Protein AF-0000000083546364 (afdb_homodimer)

pLDDT: mean 81.33, std 14.48, range [46.25, 96.62]

Structure (mmCIF, N/CA/C/O backbone):
data_AF-0000000083546364-model_v1
#
loop_
_entity.id
_entity.type
_entity.pdbx_description
1 polymer 'Uncharacterized protein'
#
loop_
_atom_site.group_PDB
_atom_site.id
_atom_site.type_symbol
_atom_site.label_atom_id
_atom_site.label_alt_id
_atom_site.label_comp_id
_atom_site.label_asym_id
_atom_site.label_entity_id
_atom_site.label_seq_id
_atom_site.pdbx_PDB_ins_code
_atom_site.Cartn_x
_atom_site.Cartn_y
_atom_site.Cartn_z
_atom_site.occupancy
_atom_site.B_iso_or_equiv
_atom_site.auth_seq_id
_atom_site.auth_comp_id
_atom_site.auth_asym_id
_atom_site.auth_atom_id
_atom_site.pdbx_PDB_model_num
ATOM 1 N N . MET A 1 1 ? 8.945 10.977 -3.553 1 88.75 1 MET A N 1
ATOM 2 C CA . MET A 1 1 ? 8.367 11.055 -2.215 1 88.75 1 MET A CA 1
ATOM 3 C C . MET A 1 1 ? 9.234 11.898 -1.29 1 88.75 1 MET A C 1
ATOM 5 O O . MET A 1 1 ? 10.438 12.039 -1.513 1 88.75 1 MET A O 1
ATOM 9 N N . LYS A 1 2 ? 8.57 12.453 -0.281 1 90.31 2 LYS A N 1
ATOM 10 C CA . LYS A 1 2 ? 9.297 13.227 0.723 1 90.31 2 LYS A CA 1
ATOM 11 C C . LYS A 1 2 ? 9.133 12.609 2.111 1 90.31 2 LYS A C 1
ATOM 13 O O . LYS A 1 2 ? 8.039 12.203 2.49 1 90.31 2 LYS A O 1
ATOM 18 N N . ILE A 1 3 ? 10.305 12.508 2.773 1 91.69 3 ILE A N 1
ATOM 19 C CA . ILE A 1 3 ? 10.258 12 4.141 1 91.69 3 ILE A CA 1
ATOM 20 C C . ILE A 1 3 ? 9.992 13.148 5.109 1 91.69 3 ILE A C 1
ATOM 22 O O . ILE A 1 3 ? 10.805 14.07 5.223 1 91.69 3 ILE A O 1
ATOM 26 N N . LEU A 1 4 ? 8.883 13.141 5.82 1 92.88 4 LEU A N 1
ATOM 27 C CA . LEU A 1 4 ? 8.469 14.195 6.742 1 92.88 4 LEU A CA 1
ATOM 28 C C . LEU A 1 4 ? 8.305 13.641 8.156 1 92.88 4 LEU A C 1
ATOM 30 O O . LEU A 1 4 ? 8.023 12.461 8.336 1 92.88 4 LEU A O 1
ATOM 34 N N . ASN A 1 5 ? 8.586 14.508 9.086 1 92.06 5 ASN A N 1
ATOM 35 C CA . ASN A 1 5 ? 8.203 14.141 10.445 1 92.06 5 ASN A CA 1
ATOM 36 C C . ASN A 1 5 ? 6.727 14.438 10.703 1 92.06 5 ASN A C 1
ATOM 38 O O . ASN A 1 5 ? 6.027 14.945 9.828 1 92.06 5 ASN A O 1
ATOM 42 N N . ARG A 1 6 ? 6.277 14.07 11.852 1 91.06 6 ARG A N 1
ATOM 43 C CA . ARG A 1 6 ? 4.863 14.172 12.195 1 91.06 6 ARG A CA 1
ATOM 44 C C . ARG A 1 6 ? 4.383 15.617 12.125 1 91.06 6 ARG A C 1
ATOM 46 O O . ARG A 1 6 ? 3.301 15.891 11.602 1 91.06 6 ARG A O 1
ATOM 53 N N . LYS A 1 7 ? 5.121 16.547 12.648 1 89.44 7 LYS A N 1
ATOM 54 C CA . LYS A 1 7 ? 4.762 17.969 12.641 1 89.44 7 LYS A CA 1
ATOM 55 C C . LYS A 1 7 ? 4.578 18.469 11.211 1 89.44 7 LYS A C 1
ATOM 57 O O . LYS A 1 7 ? 3.611 19.188 10.922 1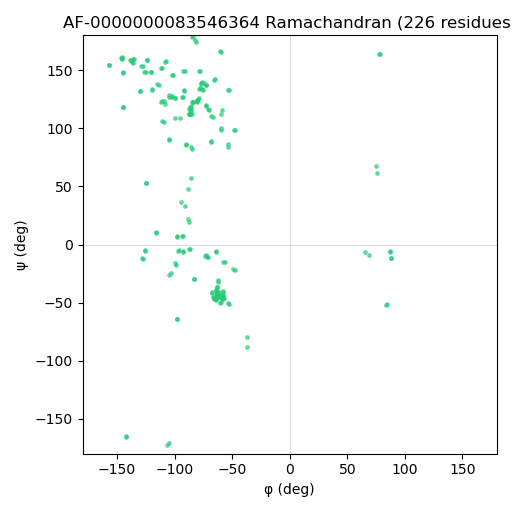 89.44 7 LYS A O 1
ATOM 62 N N . GLU A 1 8 ? 5.473 18.141 10.359 1 91.88 8 GLU A N 1
ATOM 63 C CA . GLU A 1 8 ? 5.422 18.578 8.969 1 91.88 8 GLU A CA 1
ATOM 64 C C . GLU A 1 8 ? 4.246 17.938 8.234 1 91.88 8 GLU A C 1
ATOM 66 O O . GLU A 1 8 ? 3.6 18.594 7.406 1 91.88 8 GLU A O 1
ATOM 71 N N . LEU A 1 9 ? 4.02 16.672 8.492 1 92.31 9 LEU A N 1
ATOM 72 C CA . LEU A 1 9 ? 2.887 15.984 7.871 1 92.31 9 LEU A CA 1
ATOM 73 C C . LEU A 1 9 ? 1.575 16.672 8.219 1 92.31 9 LEU A C 1
ATOM 75 O O . LEU A 1 9 ? 0.718 16.875 7.355 1 92.31 9 LEU A O 1
ATOM 79 N N . ARG A 1 10 ? 1.46 17.094 9.438 1 90.88 10 ARG A N 1
ATOM 80 C CA . ARG A 1 10 ? 0.222 17.703 9.922 1 90.88 10 ARG A CA 1
ATOM 81 C C . ARG A 1 10 ? 0.044 19.109 9.352 1 90.88 10 ARG A C 1
ATOM 83 O O . ARG A 1 10 ? -1.034 19.688 9.461 1 90.88 10 ARG A O 1
ATOM 90 N N . GLN A 1 11 ? 1.066 19.625 8.711 1 90.62 11 GLN A N 1
ATOM 91 C CA . GLN A 1 11 ? 0.995 20.969 8.133 1 90.62 11 GLN A CA 1
ATOM 92 C C . GLN A 1 11 ? 0.631 20.906 6.652 1 90.62 11 GLN A C 1
ATOM 94 O O . GLN A 1 11 ? 0.44 21.953 6.012 1 90.62 11 GLN A O 1
ATOM 99 N N . LEU A 1 12 ? 0.571 19.734 6.234 1 87.38 12 LEU A N 1
ATOM 100 C CA . LEU A 1 12 ? 0.215 19.609 4.824 1 87.38 12 LEU A CA 1
ATOM 101 C C . LEU A 1 12 ? -1.213 20.094 4.582 1 87.38 12 LEU A C 1
ATOM 103 O O . LEU A 1 12 ? -2.094 19.875 5.418 1 87.38 12 LEU A O 1
ATOM 107 N N . GLU A 1 13 ? -1.457 20.75 3.52 1 77.31 13 GLU A N 1
ATOM 108 C CA . GLU A 1 13 ? -2.738 21.375 3.205 1 77.31 13 GLU A CA 1
ATOM 109 C C . GLU A 1 13 ? -3.709 20.375 2.596 1 77.31 13 GLU A C 1
ATOM 111 O O . GLU A 1 13 ? -4.926 20.531 2.695 1 77.31 13 GLU A O 1
ATOM 116 N N . HIS A 1 14 ? -3.113 19.391 1.896 1 74.25 14 HIS A N 1
ATOM 117 C CA . HIS A 1 14 ? -3.951 18.453 1.146 1 74.25 14 HIS A CA 1
ATOM 118 C C . HIS A 1 14 ? -3.982 17.094 1.809 1 74.25 14 HIS A C 1
ATOM 120 O O . HIS A 1 14 ? -3.16 16.797 2.68 1 74.25 14 HIS A O 1
ATOM 126 N N . ARG A 1 15 ? -5.102 16.344 1.45 1 82.88 15 ARG A N 1
ATOM 127 C CA . ARG A 1 15 ? -5.191 14.938 1.788 1 82.88 15 ARG A CA 1
ATOM 128 C C . ARG A 1 15 ? -4.18 14.117 0.99 1 82.88 15 ARG A C 1
ATOM 130 O O . ARG A 1 15 ? -4.469 13.688 -0.13 1 82.88 15 ARG A O 1
ATOM 137 N N . ASN A 1 16 ? -2.988 13.977 1.546 1 86.81 16 ASN A N 1
ATOM 138 C CA . ASN A 1 16 ? -1.908 13.312 0.825 1 86.81 16 ASN A CA 1
ATOM 139 C C . ASN A 1 16 ? -1.857 11.82 1.142 1 86.81 16 ASN A C 1
ATOM 141 O O . ASN A 1 16 ? -2.281 11.391 2.217 1 86.81 16 ASN A O 1
ATOM 145 N N . LEU A 1 17 ? -1.422 11.188 0.17 1 94.31 17 LEU A N 1
ATOM 146 C CA . LEU A 1 17 ? -1.064 9.789 0.374 1 94.31 17 LEU A CA 1
ATOM 147 C C . LEU A 1 17 ? 0.266 9.672 1.11 1 94.31 17 LEU A C 1
ATOM 149 O O . LEU A 1 17 ? 1.214 10.398 0.81 1 94.31 17 LEU A O 1
ATOM 153 N N . PHE A 1 18 ? 0.266 8.812 2.107 1 93.69 18 PHE A N 1
ATOM 154 C CA . PHE A 1 18 ? 1.535 8.633 2.801 1 93.69 18 PHE A CA 1
ATOM 155 C C . PHE A 1 18 ? 1.687 7.191 3.281 1 93.69 18 PHE A C 1
ATOM 157 O O . PHE A 1 18 ? 0.717 6.43 3.295 1 93.69 18 PHE A O 1
ATOM 164 N N . SER A 1 19 ? 2.904 6.758 3.574 1 91.38 19 SER A N 1
ATOM 165 C CA . SER A 1 19 ? 3.291 5.516 4.238 1 91.38 19 SER A CA 1
ATOM 166 C C . SER A 1 19 ? 4.141 5.793 5.473 1 91.38 19 SER A C 1
ATOM 168 O O . SER A 1 19 ? 4.715 6.875 5.613 1 91.38 19 SER A O 1
ATOM 170 N N . ASN A 1 20 ? 4.125 4.789 6.316 1 88.88 20 ASN A N 1
ATOM 171 C CA . ASN A 1 20 ? 5.07 4.875 7.426 1 88.88 20 ASN A CA 1
ATOM 172 C C . ASN A 1 20 ? 6.504 4.648 6.961 1 88.88 20 ASN A C 1
ATOM 174 O O . ASN A 1 20 ? 6.762 3.783 6.121 1 88.88 20 ASN A O 1
ATOM 178 N N . ALA A 1 21 ? 7.391 5.508 7.516 1 87.69 21 ALA A N 1
ATOM 179 C CA . ALA A 1 21 ? 8.789 5.414 7.105 1 87.69 21 ALA A CA 1
ATOM 180 C C . ALA A 1 21 ? 9.703 5.219 8.312 1 87.69 21 ALA A C 1
ATOM 182 O O . ALA A 1 21 ? 10.625 6.008 8.539 1 87.69 21 ALA A O 1
ATOM 183 N N . ASN A 1 22 ? 9.461 4.312 9.078 1 80.5 22 ASN A N 1
ATOM 184 C CA . ASN A 1 22 ? 10.289 3.982 10.227 1 80.5 22 ASN A CA 1
ATOM 185 C C . ASN A 1 22 ? 11.117 2.723 9.984 1 80.5 22 ASN A C 1
ATOM 187 O O . ASN A 1 22 ? 10.695 1.619 10.328 1 80.5 22 ASN A O 1
ATOM 191 N N . GLY A 1 23 ? 12.359 2.857 9.453 1 71.88 23 GLY A N 1
ATOM 192 C CA . GLY A 1 23 ? 13.18 1.724 9.055 1 71.88 23 GLY A CA 1
ATOM 193 C C . GLY A 1 23 ? 12.859 1.211 7.664 1 71.88 23 GLY A C 1
ATOM 194 O O . GLY A 1 23 ? 13.758 1.028 6.84 1 71.88 23 GLY A O 1
ATOM 195 N N . ASP A 1 24 ? 11.57 0.954 7.461 1 75.19 24 ASP A N 1
ATOM 196 C CA . ASP A 1 24 ? 11.078 0.572 6.141 1 75.19 24 ASP A CA 1
ATOM 197 C C . ASP A 1 24 ? 9.789 1.319 5.797 1 75.19 24 ASP A C 1
ATOM 199 O O . ASP A 1 24 ? 9.227 2.012 6.645 1 75.19 24 ASP A O 1
ATOM 203 N N . ILE A 1 25 ? 9.523 1.35 4.516 1 83.12 25 ILE A N 1
ATOM 204 C CA . ILE A 1 25 ? 8.273 1.968 4.094 1 83.12 25 ILE A CA 1
ATOM 205 C C . ILE A 1 25 ? 7.141 0.943 4.164 1 83.12 25 ILE A C 1
ATOM 207 O O . ILE A 1 25 ? 7.223 -0.125 3.555 1 83.12 25 ILE A O 1
ATOM 211 N N . ASN A 1 26 ? 6.152 1.307 4.918 1 83.81 26 ASN A N 1
ATOM 212 C CA . ASN A 1 26 ? 5.07 0.35 5.125 1 83.81 26 ASN A CA 1
ATOM 213 C C . ASN A 1 26 ? 3.715 1.048 5.223 1 83.81 26 ASN A C 1
ATOM 215 O O . ASN A 1 26 ? 3.627 2.176 5.711 1 83.81 26 ASN A O 1
ATOM 219 N N . GLY A 1 27 ? 2.742 0.25 4.734 1 85.88 27 GLY A N 1
ATOM 220 C CA . GLY A 1 27 ? 1.395 0.793 4.797 1 85.88 27 GLY A CA 1
ATOM 221 C C . GLY A 1 27 ? 1.111 1.818 3.715 1 85.88 27 GLY A C 1
ATOM 222 O O . GLY A 1 27 ? 2.033 2.307 3.059 1 85.88 27 GLY A O 1
ATOM 223 N N . LEU A 1 28 ? -0.101 2.076 3.521 1 91.56 28 LEU A N 1
ATOM 224 C CA . LEU A 1 28 ? -0.598 3.08 2.586 1 91.56 28 LEU A CA 1
ATOM 225 C C . LEU A 1 28 ? -1.851 3.758 3.131 1 91.56 28 LEU A C 1
ATOM 227 O O . LEU A 1 28 ? -2.869 3.102 3.357 1 91.56 28 LEU A O 1
ATOM 231 N N . TYR A 1 29 ? -1.674 5.047 3.301 1 92 29 TYR A N 1
ATOM 232 C CA . TYR A 1 29 ? -2.729 5.766 4.008 1 92 29 TYR A CA 1
ATOM 233 C C . TYR A 1 29 ? -3.045 7.086 3.318 1 92 29 TYR A C 1
ATOM 235 O O . TYR A 1 29 ? -2.203 7.637 2.604 1 92 29 TYR A O 1
ATOM 243 N N . ILE A 1 30 ? -4.246 7.516 3.584 1 93.5 30 ILE A N 1
ATOM 244 C CA . ILE A 1 30 ? -4.617 8.891 3.281 1 93.5 30 ILE A CA 1
ATOM 245 C C . ILE A 1 30 ? -4.609 9.727 4.562 1 93.5 30 ILE A C 1
ATOM 247 O O . ILE A 1 30 ? -5.184 9.312 5.578 1 93.5 30 ILE A O 1
ATOM 251 N N . TYR A 1 31 ? -3.891 10.812 4.461 1 92.81 31 TYR A N 1
ATOM 252 C CA . TYR A 1 31 ? -4.035 11.805 5.523 1 92.81 31 TYR A CA 1
ATOM 253 C C . TYR A 1 31 ? -5.367 12.531 5.41 1 92.81 31 TYR A C 1
ATOM 255 O O . TYR A 1 31 ? -5.625 13.219 4.422 1 92.81 31 TYR A O 1
ATOM 263 N N . GLU A 1 32 ? -6.258 12.461 6.406 1 90.94 32 GLU A N 1
ATOM 264 C CA . GLU A 1 32 ? -7.613 12.992 6.289 1 90.94 32 GLU A CA 1
ATOM 265 C C . GLU A 1 32 ? -7.715 14.383 6.914 1 90.94 32 GLU A C 1
ATOM 267 O O . GL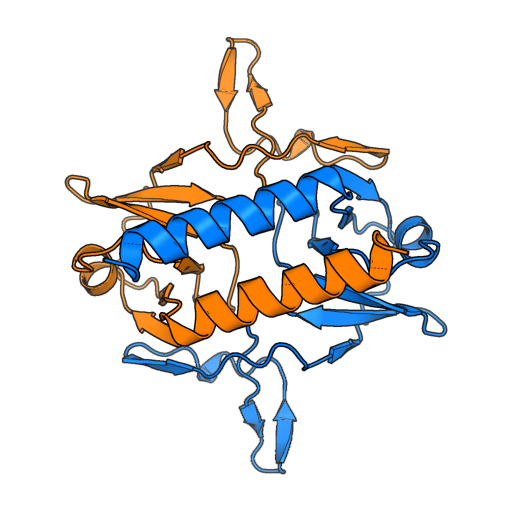U A 1 32 ? -8.062 15.352 6.234 1 90.94 32 GLU A O 1
ATOM 272 N N . GLU A 1 33 ? -7.512 14.461 8.203 1 89.81 33 GLU A N 1
ATOM 273 C CA . GLU A 1 33 ? -7.648 15.742 8.883 1 89.81 33 GLU A CA 1
ATOM 274 C C . GLU A 1 33 ? -6.855 15.758 10.188 1 89.81 33 GLU A C 1
ATOM 276 O O . GLU A 1 33 ? -6.59 14.711 10.773 1 89.81 33 GLU A O 1
ATOM 281 N N . ASN A 1 34 ? -6.5 16.969 10.562 1 89.81 34 ASN A N 1
ATOM 282 C CA . ASN A 1 34 ? -5.824 17.141 11.844 1 89.81 34 ASN A CA 1
ATOM 283 C C . ASN A 1 34 ? -6.801 17.062 13.016 1 89.81 34 ASN A C 1
ATOM 285 O O . ASN A 1 34 ? -7.934 17.547 12.914 1 89.81 34 ASN A O 1
ATOM 289 N N . MET A 1 35 ? -6.34 16.406 13.992 1 87.56 35 MET A N 1
ATOM 290 C CA . MET A 1 35 ? -6.98 16.516 15.305 1 87.56 35 MET A CA 1
ATOM 291 C C . MET A 1 35 ? -6.121 17.344 16.25 1 87.56 35 MET A C 1
ATOM 293 O O . MET A 1 35 ? -5.203 18.047 15.82 1 87.56 35 MET A O 1
ATOM 297 N N . SER A 1 36 ? -6.48 17.422 17.547 1 84.31 36 SER A N 1
ATOM 298 C CA . SER A 1 36 ? -5.754 18.266 18.484 1 84.31 36 SER A CA 1
ATOM 299 C C . SER A 1 36 ? -4.285 17.859 18.578 1 84.31 36 SER A C 1
ATOM 301 O O . SER A 1 36 ? -3.4 18.719 18.453 1 84.31 36 SER A O 1
ATOM 303 N N . VAL A 1 37 ? -3.938 16.609 18.766 1 81.5 37 VAL A N 1
ATOM 304 C CA . VAL A 1 37 ? -2.553 16.188 18.953 1 81.5 37 VAL A CA 1
ATOM 305 C C . VAL A 1 37 ? -2.199 15.102 17.953 1 81.5 37 VAL A C 1
ATOM 307 O O . VAL A 1 37 ? -1.047 14.672 17.875 1 81.5 37 VAL A O 1
ATOM 310 N N . ASP A 1 38 ? -3.141 14.625 17.156 1 87.19 38 ASP A N 1
ATOM 311 C CA . ASP A 1 38 ? -2.955 13.578 16.156 1 87.19 38 ASP A CA 1
ATOM 312 C C . ASP A 1 38 ? -3.768 13.867 14.906 1 87.19 38 ASP A C 1
ATOM 314 O O . ASP A 1 38 ? -4.012 15.031 14.57 1 87.19 38 ASP A O 1
ATOM 318 N N . PHE A 1 39 ? -3.908 12.891 14.102 1 89.88 39 PHE A N 1
ATOM 319 C CA . PHE A 1 39 ? -4.648 13.102 12.859 1 89.88 39 PHE A CA 1
ATOM 320 C C . PHE A 1 39 ? -5.422 11.844 12.477 1 89.88 39 PHE A C 1
ATOM 322 O O . PHE A 1 39 ? -5.203 10.773 13.047 1 89.88 39 PHE A O 1
ATOM 329 N N . VAL A 1 40 ? -6.395 12.062 11.648 1 90.44 40 VAL A N 1
ATOM 330 C CA . VAL A 1 40 ? -7.211 10.977 11.117 1 90.44 40 VAL A CA 1
ATOM 331 C C . VAL A 1 40 ? -6.621 10.477 9.797 1 90.44 40 VAL A C 1
ATOM 333 O O . VAL A 1 40 ? -6.207 11.281 8.953 1 90.44 40 VAL A O 1
ATOM 336 N N . GLN A 1 41 ? -6.543 9.172 9.758 1 90.69 41 GLN A N 1
ATOM 337 C CA . GLN A 1 41 ? -6.035 8.562 8.539 1 90.69 41 GLN A CA 1
ATOM 338 C C . GLN A 1 41 ? -6.98 7.473 8.039 1 90.69 41 GLN A C 1
ATOM 340 O O . GLN A 1 41 ? -7.762 6.914 8.812 1 90.69 41 GLN A O 1
ATOM 345 N N . THR A 1 42 ? -6.934 7.258 6.762 1 89.94 42 THR A N 1
ATOM 346 C CA . THR A 1 42 ? -7.629 6.141 6.137 1 89.94 42 THR A CA 1
ATOM 347 C C . THR A 1 42 ? -6.637 5.109 5.613 1 89.94 42 THR A C 1
ATOM 349 O O . THR A 1 42 ? -5.727 5.445 4.852 1 89.94 42 THR A O 1
ATOM 352 N N . ASP A 1 43 ? -6.773 3.855 6.074 1 88.62 43 ASP A N 1
ATOM 353 C CA . ASP A 1 43 ? -5.934 2.752 5.625 1 88.62 43 ASP A CA 1
ATOM 354 C C . ASP A 1 43 ? -6.402 2.219 4.273 1 88.62 43 ASP A C 1
ATOM 356 O O . ASP A 1 43 ? -7.57 1.853 4.117 1 88.62 43 ASP A O 1
ATOM 360 N N . LEU A 1 44 ? -5.484 2.172 3.303 1 90.75 44 LEU A N 1
ATOM 361 C CA . LEU A 1 44 ? -5.891 1.772 1.959 1 90.75 44 LEU A CA 1
ATOM 362 C C . LEU A 1 44 ? -5.57 0.302 1.709 1 90.75 44 LEU A C 1
ATOM 364 O O . LEU A 1 44 ? -5.965 -0.257 0.684 1 90.75 44 LEU A O 1
ATOM 368 N N . LEU A 1 45 ? -4.754 -0.303 2.449 1 82.62 45 LEU A N 1
ATOM 369 C CA . LEU A 1 45 ? -4.434 -1.714 2.264 1 82.62 45 LEU A CA 1
ATOM 370 C C . LEU A 1 45 ? -5.402 -2.6 3.037 1 82.62 45 LEU A C 1
ATOM 372 O O . LEU A 1 45 ? -5.383 -3.824 2.891 1 82.62 45 LEU A O 1
ATOM 376 N N . GLY A 1 46 ? -6.531 -2.254 3.406 1 62.28 46 GLY A N 1
ATOM 377 C CA . GLY A 1 46 ? -7.73 -2.963 3.832 1 62.28 46 GLY A CA 1
ATOM 378 C C . GLY A 1 46 ? -7.617 -3.535 5.23 1 62.28 46 GLY A C 1
ATOM 379 O O . GLY A 1 46 ? -6.988 -4.578 5.434 1 62.28 46 GLY A O 1
ATOM 380 N N . PHE A 1 47 ? -7.543 -2.766 6.285 1 57.06 47 PHE A N 1
ATOM 381 C CA . PHE A 1 47 ? -7.754 -3.463 7.547 1 57.06 47 PHE A CA 1
ATOM 382 C C . PHE A 1 47 ? -9.133 -4.109 7.582 1 57.06 47 PHE A C 1
ATOM 384 O O . PHE A 1 47 ? -10.125 -3.5 7.168 1 57.06 47 PHE A O 1
ATOM 391 N N . PRO A 1 48 ? -9.125 -5.496 7.566 1 51.38 48 PRO A N 1
ATOM 392 C CA . PRO A 1 48 ? -10.445 -6.094 7.766 1 51.38 48 PRO A CA 1
ATOM 393 C C . PRO A 1 48 ? -11.195 -5.488 8.945 1 51.38 48 PRO A C 1
ATOM 395 O O . PRO A 1 48 ? -10.617 -5.297 10.016 1 51.38 48 PRO A O 1
ATOM 398 N N . GLN A 1 49 ? -12.016 -4.637 8.672 1 51.97 49 GLN A N 1
ATOM 399 C CA . GLN A 1 49 ? -12.867 -4.211 9.773 1 51.97 49 GLN A CA 1
ATOM 400 C C . GLN A 1 49 ? -13.664 -5.387 10.336 1 51.97 49 GLN A C 1
ATOM 402 O O . GLN A 1 49 ? -14.164 -6.223 9.578 1 51.97 49 GLN A O 1
ATOM 407 N N . HIS A 1 50 ? -13.148 -5.922 11.422 1 49.34 50 HIS A N 1
ATOM 408 C CA . HIS A 1 50 ? -14.055 -6.852 12.086 1 49.34 50 HIS A CA 1
ATOM 409 C C . HIS A 1 50 ? -14.992 -6.125 13.039 1 49.34 50 HIS A C 1
ATOM 411 O O . HIS A 1 50 ? -14.586 -5.16 13.695 1 49.34 50 HIS A O 1
ATOM 417 N N . LYS A 1 51 ? -16.203 -6.262 12.656 1 48.59 51 LYS A N 1
ATOM 418 C CA . LYS A 1 51 ? -17.172 -5.832 13.664 1 48.59 51 LYS A CA 1
ATOM 419 C C . LYS A 1 51 ? -17.141 -6.746 14.883 1 48.59 51 LYS A C 1
ATOM 421 O O . LYS A 1 51 ? -17.141 -7.973 14.75 1 48.59 51 LYS A O 1
ATOM 426 N N . ASP A 1 52 ? -16.641 -6.129 15.891 1 48.47 52 ASP A N 1
ATOM 427 C CA . ASP A 1 52 ? -16.75 -6.961 17.078 1 48.47 52 ASP A CA 1
ATOM 428 C C . ASP A 1 52 ? -18.203 -7.289 17.391 1 48.47 52 ASP A C 1
ATOM 430 O O . ASP A 1 52 ? -19.109 -6.895 16.656 1 48.47 52 ASP A O 1
ATOM 434 N N . SER A 1 53 ? -18.25 -8.273 18.297 1 49.12 53 SER A N 1
ATOM 435 C CA . SER A 1 53 ? -19.547 -8.758 18.734 1 49.12 53 SER A CA 1
ATOM 436 C C . SER A 1 53 ? -20.469 -7.598 19.125 1 49.12 53 SER A C 1
ATOM 438 O O . SER A 1 53 ? -21.688 -7.742 19.109 1 49.12 53 SER A O 1
ATOM 440 N N . ARG A 1 54 ? -19.922 -6.551 19.406 1 46.38 54 ARG A N 1
ATOM 441 C CA . ARG A 1 54 ? -20.766 -5.441 19.828 1 46.38 54 ARG A CA 1
ATOM 442 C C . ARG A 1 54 ? -21.047 -4.48 18.672 1 46.38 54 ARG A C 1
ATOM 444 O O . ARG A 1 54 ? -21.625 -3.41 18.875 1 46.38 54 ARG A O 1
ATOM 451 N N . GLY A 1 55 ? -20.594 -4.977 17.656 1 48.31 55 GLY A N 1
ATOM 452 C CA . GLY A 1 55 ? -20.891 -4.176 16.469 1 48.31 55 GLY A CA 1
ATOM 453 C C . GLY A 1 55 ? -19.844 -3.107 16.203 1 48.31 55 GLY A C 1
ATOM 454 O O . GLY A 1 55 ? -20 -2.299 15.281 1 48.31 55 GLY A O 1
ATOM 455 N N . HIS A 1 56 ? -19.172 -3.082 17.188 1 48.34 56 HIS A N 1
ATOM 456 C CA . HIS A 1 56 ? -18.156 -2.051 17.031 1 48.34 56 HIS A CA 1
ATOM 457 C C . HIS A 1 56 ? -17.109 -2.463 15.992 1 48.34 56 HIS A C 1
ATOM 459 O O . HIS A 1 56 ? -16.703 -3.625 15.953 1 48.34 56 HIS A O 1
ATOM 465 N N . GLN A 1 57 ? -17.094 -1.723 14.984 1 48.72 57 GLN A N 1
ATOM 466 C CA . GLN A 1 57 ? -16.078 -1.875 13.953 1 48.72 57 GLN A CA 1
ATOM 467 C C . GLN A 1 57 ? -14.672 -1.822 14.555 1 48.72 57 GLN A C 1
ATOM 469 O O . GLN A 1 57 ? -14.289 -0.822 15.164 1 48.72 57 GLN A O 1
ATOM 474 N N . GLY A 1 58 ? -14.195 -2.988 15.008 1 48.94 58 GLY A N 1
ATOM 475 C CA . GLY A 1 58 ? -12.812 -2.969 15.461 1 48.94 58 GLY A CA 1
ATOM 476 C C . GLY A 1 58 ? -11.82 -3.178 14.328 1 48.94 58 GLY A C 1
ATOM 477 O O . GLY A 1 58 ? -12.141 -3.799 13.32 1 48.94 58 GLY A O 1
ATOM 478 N N . MET A 1 59 ? -10.992 -2.244 14.109 1 50.22 59 MET A N 1
ATOM 479 C CA . MET A 1 59 ? -9.992 -2.293 13.047 1 50.22 59 MET A CA 1
ATOM 480 C C . MET A 1 59 ? -9.438 -3.705 12.891 1 50.22 59 MET A C 1
ATOM 482 O O . MET A 1 59 ? -9.414 -4.242 11.781 1 50.22 59 MET A O 1
ATOM 486 N N . GLU A 1 60 ? -8.438 -4.078 13.859 1 51.09 60 GLU A N 1
ATOM 487 C CA . GLU A 1 60 ? -7.367 -5.059 13.727 1 51.09 60 GLU A CA 1
ATOM 488 C C . GLU A 1 60 ? -7.836 -6.449 14.141 1 51.09 60 GLU A C 1
ATOM 490 O O . GLU A 1 60 ? -7.887 -6.766 15.328 1 51.09 60 GLU A O 1
ATOM 495 N N . ASP A 1 61 ? -8.922 -6.859 13.68 1 54.44 61 ASP A N 1
ATOM 496 C CA . ASP A 1 61 ? -8.984 -8.242 14.133 1 54.44 61 ASP A CA 1
ATOM 497 C C . ASP A 1 61 ? -8.234 -9.172 13.18 1 54.44 61 ASP A C 1
ATOM 499 O O . ASP A 1 61 ? -8.805 -9.641 12.188 1 54.44 61 ASP A O 1
ATOM 503 N N . PHE A 1 62 ? -6.961 -9.219 13.367 1 56.97 62 PHE A N 1
ATOM 504 C CA . PHE A 1 62 ? -6.039 -10.062 12.617 1 56.97 62 PHE A CA 1
ATOM 505 C C . PHE A 1 62 ? -6.453 -11.531 12.703 1 56.97 62 PHE A C 1
ATOM 507 O O . PHE A 1 62 ? -5.934 -12.375 11.969 1 56.97 62 PHE A O 1
ATOM 514 N N . SER A 1 63 ? -7.355 -11.672 13.727 1 60.88 63 SER A N 1
ATOM 515 C CA . SER A 1 63 ? -7.832 -13.047 13.836 1 60.88 63 SER A CA 1
ATOM 516 C C . SER A 1 63 ? -8.602 -13.469 12.594 1 60.88 63 SER A C 1
ATOM 518 O O . SER A 1 63 ? -8.805 -14.656 12.352 1 60.88 63 SER A O 1
ATOM 520 N N . LEU A 1 64 ? -8.742 -12.414 11.789 1 64.88 64 LEU A N 1
ATOM 521 C CA . LEU A 1 64 ? -9.523 -12.719 10.586 1 64.88 64 LEU A CA 1
ATOM 522 C C . LEU A 1 64 ? -8.602 -13.125 9.438 1 64.88 64 LEU A C 1
ATOM 524 O O . LEU A 1 64 ? -9.07 -13.656 8.43 1 64.88 64 LEU A O 1
ATOM 528 N N . VAL A 1 65 ? -7.398 -12.984 9.758 1 75 65 VAL A N 1
ATOM 529 C CA . VAL A 1 65 ? -6.477 -13.352 8.688 1 75 65 VAL A CA 1
ATOM 530 C C . VAL A 1 65 ? -6.113 -14.828 8.805 1 75 65 VAL A C 1
ATOM 532 O O . VAL A 1 65 ? -5.195 -15.195 9.547 1 75 65 VAL A O 1
ATOM 535 N N . LYS A 1 66 ? -6.973 -15.555 8.227 1 82.12 66 LYS A N 1
ATOM 536 C CA . LYS A 1 66 ? -6.785 -17 8.172 1 82.12 66 LYS A CA 1
ATOM 537 C C . LYS A 1 66 ? -6.832 -17.516 6.73 1 82.12 66 LYS A C 1
ATOM 539 O O . LYS A 1 66 ? -7.547 -16.953 5.895 1 82.12 66 LYS A O 1
ATOM 544 N N . HIS A 1 67 ? -6.09 -18.516 6.613 1 86.75 67 HIS A N 1
ATOM 545 C CA . HIS A 1 67 ? -6.031 -19.109 5.285 1 86.75 67 HIS A CA 1
ATOM 546 C C . HIS A 1 67 ? -7.426 -19.438 4.758 1 86.75 67 HIS A C 1
ATOM 548 O O . HIS A 1 67 ? -8.25 -19.984 5.484 1 86.75 67 HIS A O 1
ATOM 554 N N . GLY A 1 68 ? -7.703 -19.062 3.525 1 86.94 68 GLY A N 1
ATOM 555 C CA . GLY A 1 68 ? -8.953 -19.375 2.857 1 86.94 68 GLY A CA 1
ATOM 556 C C . GLY A 1 68 ? -10.047 -18.359 3.121 1 86.94 68 GLY A C 1
ATOM 557 O O . GLY A 1 68 ? -11.102 -18.391 2.473 1 86.94 68 GLY A O 1
ATOM 558 N N . LYS A 1 69 ? -9.781 -17.453 3.965 1 83.69 69 LYS A N 1
ATOM 559 C CA . LYS A 1 69 ? -10.797 -16.438 4.285 1 83.69 69 LYS A CA 1
ATOM 560 C C . LYS A 1 69 ? -10.875 -15.383 3.197 1 83.69 69 LYS A C 1
ATOM 562 O O . LYS A 1 69 ? -9.891 -15.109 2.51 1 83.69 69 LYS A O 1
ATOM 567 N N . GLU A 1 70 ? -12.117 -14.883 3.1 1 84.56 70 GLU A N 1
ATOM 568 C CA . GLU A 1 70 ? -12.375 -13.727 2.244 1 84.56 70 GLU A CA 1
ATOM 569 C C . GLU A 1 70 ? -12.562 -12.461 3.072 1 84.56 70 GLU A C 1
ATOM 571 O O . GLU A 1 70 ? -13.281 -12.461 4.078 1 84.56 70 GLU A O 1
ATOM 576 N N . LEU A 1 71 ? -11.789 -11.492 2.639 1 81.06 71 LEU A N 1
ATOM 577 C CA . LEU A 1 71 ? -11.852 -10.219 3.35 1 81.06 71 LEU A CA 1
ATOM 578 C C . LEU A 1 71 ? -12.406 -9.117 2.451 1 81.06 71 LEU A C 1
ATOM 580 O O . LEU A 1 71 ? -12.078 -9.062 1.263 1 81.06 71 LEU A O 1
ATOM 584 N N . GLU A 1 72 ? -13.242 -8.359 3.1 1 77.88 72 GLU A N 1
ATOM 585 C CA . GLU A 1 72 ? -13.734 -7.188 2.383 1 77.88 72 GLU A CA 1
ATOM 586 C C . GLU A 1 72 ? -12.883 -5.961 2.68 1 77.88 72 GLU A C 1
ATOM 588 O O . GLU A 1 72 ? -12.602 -5.656 3.842 1 77.88 72 GLU A O 1
ATOM 593 N N . ILE A 1 73 ? -12.422 -5.332 1.592 1 77.12 73 ILE A N 1
ATOM 594 C CA . ILE A 1 73 ? -11.648 -4.102 1.752 1 77.12 73 ILE A CA 1
ATOM 595 C C . ILE A 1 73 ? -12.602 -2.926 1.966 1 77.12 73 ILE A C 1
ATOM 597 O O . ILE A 1 73 ? -13.594 -2.781 1.245 1 77.12 73 ILE A O 1
ATOM 601 N N . ASP A 1 74 ? -12.398 -2.254 3.062 1 79.12 74 ASP A N 1
ATOM 602 C CA . ASP A 1 74 ? -13.117 -1.014 3.322 1 79.12 74 ASP A CA 1
ATOM 603 C C . ASP A 1 74 ? -12.188 0.193 3.232 1 79.12 74 ASP A C 1
ATOM 605 O O . ASP A 1 74 ? -11.422 0.464 4.16 1 79.12 74 ASP A O 1
ATOM 609 N N . LEU A 1 75 ? -12.336 0.953 2.115 1 86.12 75 LEU A N 1
ATOM 610 C CA . LEU A 1 75 ? -11.398 2.043 1.84 1 86.12 75 LEU A CA 1
ATOM 611 C C . LEU A 1 75 ? -11.922 3.359 2.402 1 86.12 75 LEU A C 1
ATOM 613 O O . LEU A 1 75 ? -11.328 4.414 2.18 1 86.12 75 LEU A O 1
ATOM 617 N N . ASP A 1 76 ? -13.008 3.248 3.15 1 80.62 76 ASP A N 1
ATOM 618 C CA . ASP A 1 76 ? -13.57 4.461 3.738 1 80.62 76 ASP A CA 1
ATOM 619 C C . ASP A 1 76 ? -13.508 4.414 5.262 1 80.62 76 ASP A C 1
ATOM 621 O O . ASP A 1 76 ? -14.078 5.27 5.941 1 80.62 76 ASP A O 1
ATOM 625 N N . CYS A 1 77 ? -12.766 3.406 5.672 1 77 77 CYS A N 1
ATOM 626 C CA . CYS A 1 77 ? -12.609 3.291 7.117 1 77 77 CYS A CA 1
ATOM 627 C C . CYS A 1 77 ? -11.445 4.148 7.605 1 77 77 CYS A C 1
ATOM 629 O O . CYS A 1 77 ? -10.289 3.863 7.297 1 77 77 CYS A O 1
ATOM 631 N N . SER A 1 78 ? -11.82 5.129 8.328 1 82.62 78 SER A N 1
ATOM 632 C CA . SER A 1 78 ? -10.812 6.031 8.875 1 82.62 78 SER A CA 1
ATOM 633 C C . SER A 1 78 ? -10.547 5.734 10.344 1 82.62 78 SER A C 1
ATOM 635 O O . SER A 1 78 ? -11.406 5.184 11.039 1 82.62 78 SER A O 1
ATOM 637 N N . SER A 1 79 ? -9.367 5.91 10.727 1 82.44 79 SER A N 1
ATOM 638 C CA . SER A 1 79 ? -8.969 5.766 12.125 1 82.44 79 SER A CA 1
ATOM 639 C C . SER A 1 79 ? -8 6.867 12.539 1 82.44 79 SER A C 1
ATOM 641 O O . SER A 1 79 ? -7.371 7.5 11.695 1 82.44 79 SER A O 1
ATOM 643 N N . ARG A 1 80 ? -7.961 7.055 13.867 1 84.25 80 ARG A N 1
ATOM 644 C CA . ARG A 1 80 ? -6.973 7.988 14.398 1 84.25 80 ARG A CA 1
ATOM 645 C C . ARG A 1 80 ? -5.594 7.348 14.461 1 84.25 80 ARG A C 1
ATOM 647 O O . ARG A 1 80 ? -5.465 6.172 14.812 1 84.25 80 ARG A O 1
ATOM 654 N N . GLU A 1 81 ? -4.555 8.016 14.016 1 78.94 81 GLU A N 1
ATOM 655 C CA . GLU A 1 81 ? -3.191 7.496 14.07 1 78.94 81 GLU A CA 1
ATOM 656 C C . GLU A 1 81 ? -2.76 7.246 15.516 1 78.94 81 GLU A C 1
ATOM 658 O O . GLU A 1 81 ? -2.252 6.168 15.836 1 78.94 81 GLU A O 1
ATOM 663 N N . GLY A 1 82 ? -3.104 8.133 16.406 1 70.81 82 GLY A N 1
ATOM 664 C CA . GLY A 1 82 ? -2.98 7.973 17.859 1 70.81 82 GLY A CA 1
ATOM 665 C C . GLY A 1 82 ? -1.543 7.863 18.328 1 70.81 82 GLY A C 1
ATOM 666 O O . GLY A 1 82 ? -1.286 7.629 19.5 1 70.81 82 GLY A O 1
ATOM 667 N N . PHE A 1 83 ? -0.519 7.777 17.406 1 67.5 83 PHE A N 1
ATOM 668 C CA . PHE A 1 83 ? 0.862 7.672 17.859 1 67.5 83 PHE A CA 1
ATOM 669 C C . PHE A 1 83 ? 1.457 9.055 18.109 1 67.5 83 PHE A C 1
ATOM 671 O O . PHE A 1 83 ? 1.39 9.93 17.25 1 67.5 83 PHE A O 1
ATOM 678 N N . TYR A 1 84 ? 1.753 9.289 19.297 1 69.38 84 TYR A N 1
ATOM 679 C CA . TYR A 1 84 ? 2.314 10.562 19.719 1 69.38 84 TYR A CA 1
ATOM 680 C C . TYR A 1 84 ? 3.838 10.508 19.75 1 69.38 84 TYR A C 1
ATOM 682 O O . TYR A 1 84 ? 4.457 10.922 20.734 1 69.38 84 TYR A O 1
ATOM 690 N N . ASP A 1 85 ? 4.391 9.773 18.766 1 76.19 85 ASP A N 1
ATOM 691 C CA . ASP A 1 85 ? 5.848 9.68 18.688 1 76.19 85 ASP A CA 1
ATOM 692 C C . ASP A 1 85 ? 6.395 10.648 17.625 1 76.19 85 ASP A C 1
ATOM 694 O O . ASP A 1 85 ? 6.27 10.406 16.422 1 76.19 85 ASP A O 1
ATOM 698 N N . ASP A 1 86 ? 7.02 11.656 18.125 1 78.12 86 ASP A N 1
ATOM 699 C CA . ASP A 1 86 ? 7.52 12.719 17.266 1 78.12 86 ASP A CA 1
ATOM 700 C C . ASP A 1 86 ? 8.711 12.242 16.438 1 78.12 86 ASP A C 1
ATOM 702 O O . ASP A 1 86 ? 9.125 12.906 15.484 1 78.12 86 ASP A O 1
ATOM 706 N N . SER A 1 87 ? 9.219 11.109 16.766 1 83.44 87 SER A N 1
ATOM 707 C CA . SER A 1 87 ? 10.383 10.594 16.047 1 83.44 87 SER A CA 1
ATOM 708 C C . SER A 1 87 ? 9.969 9.82 14.797 1 83.44 87 SER A C 1
ATOM 710 O O . SER A 1 87 ? 10.812 9.445 13.984 1 83.44 87 SER A O 1
ATOM 712 N N . ARG A 1 88 ? 8.68 9.672 14.602 1 88 88 ARG A N 1
ATOM 713 C CA . ARG A 1 88 ? 8.195 8.898 13.469 1 88 88 ARG A CA 1
ATOM 714 C C . ARG A 1 88 ? 8.328 9.688 12.172 1 88 88 ARG A C 1
ATOM 716 O O . ARG A 1 88 ? 8.117 10.906 12.148 1 88 88 ARG A O 1
ATOM 723 N N . LEU A 1 89 ? 8.719 8.938 11.219 1 91.44 89 LEU A N 1
ATOM 724 C CA . LEU A 1 89 ? 8.828 9.523 9.883 1 91.44 89 LEU A CA 1
ATOM 725 C C . LEU A 1 89 ? 7.777 8.938 8.945 1 91.44 89 LEU A C 1
ATOM 727 O O . LEU A 1 89 ? 7.316 7.812 9.148 1 91.44 89 LEU A O 1
ATOM 731 N N . TYR A 1 90 ? 7.406 9.727 7.977 1 91.69 90 TYR A N 1
ATOM 732 C CA . TYR A 1 90 ? 6.398 9.375 6.984 1 91.69 90 TYR A CA 1
ATOM 733 C C . TYR A 1 90 ? 6.902 9.648 5.574 1 91.69 90 TYR A C 1
ATOM 735 O O . TYR A 1 90 ? 7.551 10.664 5.324 1 91.69 90 TYR A O 1
ATOM 743 N N . ALA A 1 91 ? 6.738 8.727 4.742 1 91.75 91 ALA A N 1
ATOM 744 C CA . ALA A 1 91 ? 6.969 8.953 3.318 1 91.75 91 ALA A CA 1
ATOM 745 C C . ALA A 1 91 ? 5.711 9.484 2.637 1 91.75 91 ALA A C 1
ATOM 747 O O . ALA A 1 91 ? 4.727 8.758 2.484 1 91.75 91 ALA A O 1
ATOM 748 N N . VAL A 1 92 ? 5.77 10.688 2.217 1 93.44 92 VAL A N 1
ATOM 749 C CA . VAL A 1 92 ? 4.609 11.352 1.622 1 93.44 92 VAL A CA 1
ATOM 750 C C . VAL A 1 92 ? 4.719 11.312 0.099 1 93.44 92 VAL A C 1
ATOM 752 O O . VAL A 1 92 ? 5.742 11.703 -0.466 1 93.44 92 VAL A O 1
ATOM 755 N N . TYR A 1 93 ? 3.678 10.812 -0.484 1 92.44 93 TYR A N 1
ATOM 756 C CA . TYR A 1 93 ? 3.621 10.734 -1.939 1 92.44 93 TYR A CA 1
ATOM 757 C C . TYR A 1 93 ? 3.234 12.078 -2.543 1 92.44 93 TYR A C 1
ATOM 759 O O . TYR A 1 93 ? 2.178 12.633 -2.223 1 92.44 93 TYR A O 1
ATOM 767 N N . GLU A 1 94 ? 4.078 12.57 -3.398 1 91.62 94 GLU A N 1
ATOM 768 C CA . GLU A 1 94 ? 3.752 13.789 -4.133 1 91.62 94 GLU A CA 1
ATOM 769 C C . GLU A 1 94 ? 2.916 13.484 -5.371 1 91.62 94 GLU A C 1
ATOM 771 O O . GLU A 1 94 ? 2.625 12.32 -5.66 1 91.62 94 GLU A O 1
ATOM 776 N N . LYS A 1 95 ? 2.564 14.547 -6.078 1 92.62 95 LYS A N 1
ATOM 777 C CA . LYS A 1 95 ? 1.666 14.438 -7.223 1 92.62 95 LYS A CA 1
ATOM 778 C C . LYS A 1 95 ? 2.172 13.398 -8.219 1 92.62 95 LYS A C 1
ATOM 780 O O . LYS A 1 95 ? 1.418 12.523 -8.648 1 92.62 95 LYS A O 1
ATOM 785 N N . GLY A 1 96 ? 3.385 13.508 -8.578 1 92.56 96 GLY A N 1
ATOM 786 C CA . GLY A 1 96 ? 3.963 12.594 -9.547 1 92.56 96 GLY A CA 1
ATOM 787 C C . GLY A 1 96 ? 3.998 11.156 -9.07 1 92.56 96 GLY A C 1
ATOM 788 O O . GLY A 1 96 ? 3.803 10.227 -9.859 1 92.56 96 GLY A O 1
ATOM 789 N N . ASP A 1 97 ? 4.258 10.938 -7.762 1 91.88 97 ASP A N 1
ATOM 790 C CA . ASP A 1 97 ? 4.297 9.602 -7.18 1 91.88 97 ASP A CA 1
ATOM 791 C C . ASP A 1 97 ? 2.922 8.938 -7.234 1 91.88 97 ASP A C 1
ATOM 793 O O . ASP A 1 97 ? 2.807 7.766 -7.598 1 91.88 97 ASP A O 1
ATOM 797 N N . LEU A 1 98 ? 1.918 9.695 -6.84 1 93.5 98 LEU A N 1
ATOM 798 C CA . LEU A 1 98 ? 0.549 9.195 -6.859 1 93.5 98 LEU A CA 1
ATOM 799 C C . LEU A 1 98 ? 0.134 8.797 -8.273 1 93.5 98 LEU A C 1
ATOM 801 O O . LEU A 1 98 ? -0.45 7.734 -8.477 1 93.5 98 LEU A O 1
ATOM 805 N N . LEU A 1 99 ? 0.469 9.625 -9.219 1 94.56 99 LEU A N 1
ATOM 806 C CA . LEU A 1 99 ? 0.132 9.344 -10.609 1 94.56 99 LEU A CA 1
ATOM 807 C C . LEU A 1 99 ? 0.828 8.07 -11.086 1 94.56 99 LEU A C 1
ATOM 809 O O . LEU A 1 99 ? 0.224 7.254 -11.781 1 94.56 99 LEU A O 1
ATOM 813 N N . LYS A 1 100 ? 2.102 7.945 -10.75 1 93.62 100 LYS A N 1
ATOM 814 C CA . LYS A 1 100 ? 2.842 6.742 -11.117 1 93.62 100 LYS A CA 1
ATOM 815 C C . LYS A 1 100 ? 2.178 5.492 -10.547 1 93.62 100 LYS A C 1
ATOM 817 O O . LYS A 1 100 ? 2.061 4.477 -11.234 1 93.62 100 LYS A O 1
ATOM 822 N N . LEU A 1 101 ? 1.779 5.578 -9.312 1 94.5 101 LEU A N 1
ATOM 823 C CA . LEU A 1 101 ? 1.134 4.449 -8.648 1 94.5 101 LEU A CA 1
ATOM 824 C C . LEU A 1 101 ? -0.192 4.109 -9.328 1 94.5 101 LEU A C 1
ATOM 826 O O . LEU A 1 101 ? -0.465 2.945 -9.617 1 94.5 101 LEU A O 1
ATOM 830 N N . ILE A 1 102 ? -1.02 5.113 -9.586 1 96.56 102 ILE A N 1
ATOM 831 C CA . ILE A 1 102 ? -2.301 4.914 -10.258 1 96.56 102 ILE A CA 1
ATOM 832 C C . ILE A 1 102 ? -2.078 4.254 -11.617 1 96.56 102 ILE A C 1
ATOM 834 O O . ILE A 1 102 ? -2.746 3.273 -11.953 1 96.56 102 ILE A O 1
ATOM 838 N N . ASN A 1 103 ? -1.151 4.754 -12.328 1 96.38 103 ASN A N 1
ATOM 839 C CA . ASN A 1 103 ? -0.873 4.23 -13.664 1 96.38 103 ASN A CA 1
ATOM 840 C C . ASN A 1 103 ? -0.416 2.773 -13.609 1 96.38 103 ASN A C 1
ATOM 842 O O . ASN A 1 103 ? -0.816 1.96 -14.445 1 96.38 103 ASN A O 1
ATOM 846 N N . LYS A 1 104 ? 0.424 2.498 -12.695 1 95.12 104 LYS A N 1
ATOM 847 C CA . LYS A 1 104 ? 0.913 1.129 -12.555 1 95.12 104 LYS A CA 1
ATOM 848 C C . LYS 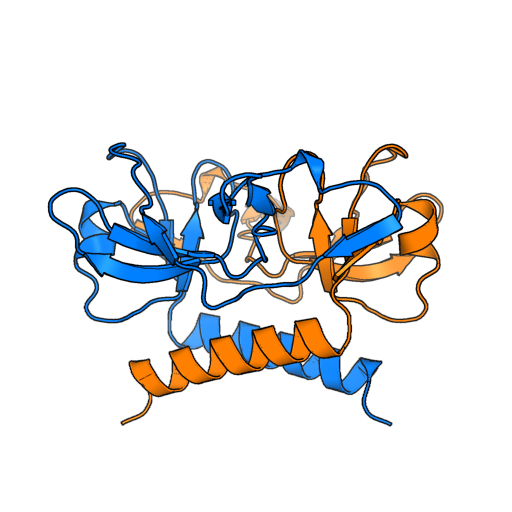A 1 104 ? -0.227 0.169 -12.227 1 95.12 104 LYS A C 1
ATOM 850 O O . LYS A 1 104 ? -0.312 -0.921 -12.797 1 95.12 104 LYS A O 1
ATOM 855 N N . LEU A 1 105 ? -1.082 0.527 -11.336 1 95.62 105 LEU A N 1
ATOM 856 C CA . LEU A 1 105 ? -2.223 -0.304 -10.969 1 95.62 105 LEU A CA 1
ATOM 857 C C . LEU A 1 105 ? -3.18 -0.471 -12.141 1 95.62 105 LEU A C 1
ATOM 859 O O . LEU A 1 105 ? -3.729 -1.556 -12.352 1 95.62 105 LEU A O 1
ATOM 863 N N . GLN A 1 106 ? -3.373 0.587 -12.883 1 96.62 106 GLN A N 1
ATOM 864 C CA . GLN A 1 106 ? -4.219 0.507 -14.07 1 96.62 106 GLN A CA 1
ATOM 865 C C . GLN A 1 106 ? -3.627 -0.449 -15.102 1 96.62 106 GLN A C 1
ATOM 867 O O . GLN A 1 106 ? -4.359 -1.196 -15.758 1 96.62 106 GLN A O 1
ATOM 872 N N . GLN A 1 107 ? -2.352 -0.368 -15.234 1 94.62 107 GLN A N 1
ATOM 873 C CA . GLN A 1 107 ? -1.684 -1.286 -16.156 1 94.62 107 GLN A CA 1
ATOM 874 C C . GLN A 1 107 ? -1.933 -2.738 -15.758 1 94.62 107 GLN A C 1
ATOM 876 O O . GLN A 1 107 ? -2.246 -3.574 -16.609 1 94.62 107 GLN A O 1
ATOM 881 N N . ILE A 1 108 ? -1.807 -3.021 -14.5 1 93 108 ILE A N 1
ATOM 882 C CA . ILE A 1 108 ? -2.029 -4.371 -13.992 1 93 108 ILE A CA 1
ATOM 883 C C . ILE A 1 108 ? -3.482 -4.777 -14.219 1 93 108 ILE A C 1
ATOM 885 O O . ILE A 1 108 ? -3.762 -5.918 -14.594 1 93 108 ILE A O 1
ATOM 889 N N . TYR A 1 109 ? -4.398 -3.871 -13.969 1 94.94 109 TYR A N 1
ATOM 890 C 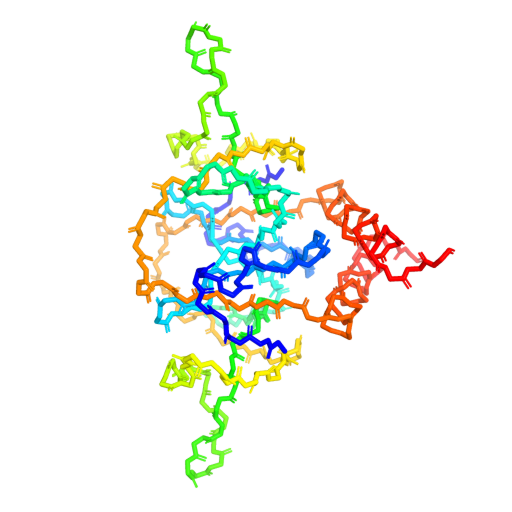CA . TYR A 1 109 ? -5.816 -4.145 -14.18 1 94.94 109 TYR A CA 1
ATOM 891 C C . TYR A 1 109 ? -6.09 -4.531 -15.625 1 94.94 109 TYR A C 1
ATOM 893 O O . TYR A 1 109 ? -6.773 -5.52 -15.898 1 94.94 109 TYR A O 1
ATOM 901 N N . ILE A 1 110 ? -5.547 -3.766 -16.562 1 94.5 110 ILE A N 1
ATOM 902 C CA . ILE A 1 110 ? -5.762 -3.984 -17.984 1 94.5 110 ILE A CA 1
ATOM 903 C C . ILE A 1 110 ? -5.137 -5.316 -18.406 1 94.5 110 ILE A C 1
ATOM 905 O O . ILE A 1 110 ? -5.758 -6.098 -19.125 1 94.5 110 ILE A O 1
ATOM 909 N N . GLU A 1 111 ? -3.932 -5.551 -17.953 1 91.44 111 GLU A N 1
ATOM 910 C CA . GLU A 1 111 ? -3.197 -6.75 -18.328 1 91.44 111 GLU A CA 1
ATOM 911 C C . GLU A 1 111 ? -3.912 -8.008 -17.859 1 91.44 111 GLU A C 1
ATOM 913 O O . GLU A 1 111 ? -3.867 -9.047 -18.516 1 91.44 111 GLU A O 1
ATOM 918 N N . ASN A 1 112 ? -4.598 -7.891 -16.719 1 90 112 ASN A N 1
ATOM 919 C CA . ASN A 1 112 ? -5.117 -9.102 -16.094 1 90 112 ASN A CA 1
ATOM 920 C C . ASN A 1 112 ? -6.613 -9.266 -16.328 1 90 112 ASN A C 1
ATOM 922 O O . ASN A 1 112 ? -7.133 -10.383 -16.312 1 90 112 ASN A O 1
ATOM 926 N N . TYR A 1 113 ? -7.289 -8.211 -16.562 1 89.94 113 TYR A N 1
ATOM 927 C CA . TYR A 1 113 ? -8.742 -8.344 -16.5 1 89.94 113 TYR A CA 1
ATOM 928 C C . TYR A 1 113 ? -9.383 -7.785 -17.766 1 89.94 113 TYR A C 1
ATOM 930 O O . TYR A 1 113 ? -10.602 -7.875 -17.938 1 89.94 113 TYR A O 1
ATOM 938 N N . THR A 1 114 ? -8.688 -7.152 -18.5 1 83 114 THR A N 1
ATOM 939 C CA . THR A 1 114 ? -9.297 -6.648 -19.734 1 83 114 THR A CA 1
ATOM 940 C C . THR A 1 114 ? -8.766 -7.395 -20.953 1 83 114 THR A C 1
ATOM 942 O O . THR A 1 114 ? -7.602 -7.809 -20.969 1 83 114 THR A O 1
ATOM 945 N N . GLU A 1 115 ? -9.539 -8.031 -21.812 1 66.31 115 GLU A N 1
ATOM 946 C CA . GLU A 1 115 ? -9.234 -8.688 -23.078 1 66.31 115 GLU A CA 1
ATOM 947 C C . GLU A 1 115 ? -8.766 -7.684 -24.125 1 66.31 115 GLU A C 1
ATOM 949 O O . GLU A 1 115 ? -9.219 -6.539 -24.125 1 66.31 115 GLU A O 1
ATOM 954 N N . MET B 1 1 ? -10.93 -9.43 -0.949 1 88.56 1 MET B N 1
ATOM 955 C CA . MET B 1 1 ? -9.609 -10.055 -0.988 1 88.56 1 MET B CA 1
ATOM 956 C C . MET B 1 1 ? -9.68 -11.5 -0.492 1 88.56 1 MET B C 1
ATOM 958 O O . MET B 1 1 ? -10.578 -11.852 0.272 1 88.56 1 MET B O 1
ATOM 962 N N . LYS B 1 2 ? -8.703 -12.281 -0.964 1 90.19 2 LYS B N 1
ATOM 963 C CA . LYS B 1 2 ? -8.609 -13.664 -0.513 1 90.19 2 LYS B CA 1
ATOM 964 C C . LYS B 1 2 ? -7.273 -13.93 0.175 1 90.19 2 LYS B C 1
ATOM 966 O O . LYS B 1 2 ? -6.227 -13.484 -0.3 1 90.19 2 LYS B O 1
ATOM 971 N N . ILE B 1 3 ? -7.41 -14.609 1.33 1 91.69 3 ILE B N 1
ATOM 972 C CA . ILE B 1 3 ? -6.188 -14.977 2.035 1 91.69 3 ILE B CA 1
ATOM 973 C C . ILE B 1 3 ? -5.668 -16.312 1.515 1 91.69 3 ILE B C 1
ATOM 975 O O . ILE B 1 3 ? -6.344 -17.344 1.645 1 91.69 3 ILE B O 1
ATOM 979 N N . LEU B 1 4 ? -4.496 -16.344 0.918 1 92.81 4 LEU B N 1
ATOM 980 C CA . LEU B 1 4 ? -3.895 -17.547 0.326 1 92.81 4 LEU B CA 1
ATOM 981 C C . LEU B 1 4 ? -2.561 -17.859 0.991 1 92.81 4 LEU B C 1
ATOM 983 O O . LEU B 1 4 ? -1.892 -16.969 1.515 1 92.81 4 LEU B O 1
ATOM 987 N N . ASN B 1 5 ? -2.293 -19.141 1.032 1 92 5 ASN B N 1
ATOM 988 C CA . ASN B 1 5 ? -0.93 -19.516 1.403 1 92 5 ASN B CA 1
ATOM 989 C C . ASN B 1 5 ? 0.019 -19.422 0.212 1 92 5 ASN B C 1
ATOM 991 O O . ASN B 1 5 ? -0.403 -19.094 -0.899 1 92 5 ASN B O 1
ATOM 995 N N . ARG B 1 6 ? 1.263 -19.625 0.454 1 91 6 ARG B N 1
ATOM 996 C CA . ARG B 1 6 ? 2.301 -19.438 -0.556 1 91 6 ARG B CA 1
ATOM 997 C C . ARG B 1 6 ? 2.062 -20.344 -1.756 1 91 6 ARG B C 1
ATOM 999 O O . ARG B 1 6 ? 2.207 -19.922 -2.904 1 91 6 ARG B O 1
ATOM 1006 N N . LYS B 1 7 ? 1.736 -21.594 -1.547 1 89.38 7 LYS B N 1
ATOM 1007 C CA . LYS B 1 7 ? 1.488 -22.547 -2.623 1 89.38 7 LYS B CA 1
ATOM 1008 C C . LYS B 1 7 ? 0.353 -22.078 -3.527 1 89.38 7 LYS B C 1
ATOM 1010 O O . LYS B 1 7 ? 0.458 -22.141 -4.754 1 89.38 7 LYS B O 1
ATOM 1015 N N . GLU B 1 8 ? -0.702 -21.625 -2.939 1 91.81 8 GLU B N 1
ATOM 1016 C CA . GLU B 1 8 ? -1.862 -21.156 -3.689 1 91.81 8 GLU B CA 1
ATOM 1017 C C . GLU B 1 8 ? -1.541 -19.891 -4.465 1 91.81 8 GLU B C 1
ATOM 1019 O O . GLU B 1 8 ? -2.002 -19.703 -5.594 1 9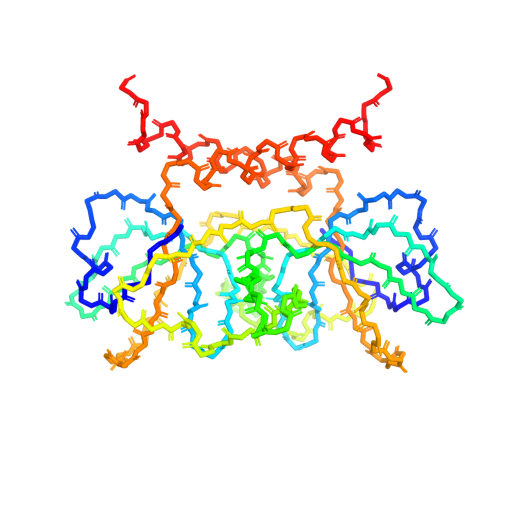1.81 8 GLU B O 1
ATOM 1024 N N . LEU B 1 9 ? -0.807 -18.984 -3.832 1 92.25 9 LEU B N 1
ATOM 1025 C CA . LEU B 1 9 ? -0.407 -17.766 -4.512 1 92.25 9 LEU B CA 1
ATOM 1026 C C . LEU B 1 9 ? 0.386 -18.078 -5.773 1 92.25 9 LEU B C 1
ATOM 1028 O O . LEU B 1 9 ? 0.163 -17.453 -6.82 1 92.25 9 LEU B O 1
ATOM 1032 N N . ARG B 1 10 ? 1.243 -19.031 -5.691 1 90.81 10 ARG B N 1
ATOM 1033 C CA . ARG B 1 10 ? 2.125 -19.375 -6.801 1 90.81 10 ARG B CA 1
ATOM 1034 C C . ARG B 1 10 ? 1.356 -20.078 -7.918 1 90.81 10 ARG B C 1
ATOM 1036 O O . ARG B 1 10 ? 1.873 -20.234 -9.023 1 90.81 10 ARG B O 1
ATOM 1043 N N . GLN B 1 11 ? 0.111 -20.438 -7.66 1 90.5 11 GLN B N 1
ATOM 1044 C CA . GLN B 1 11 ? -0.708 -21.109 -8.664 1 90.5 11 GLN B CA 1
ATOM 1045 C C . GLN B 1 11 ? -1.604 -20.109 -9.398 1 90.5 11 GLN B C 1
ATOM 1047 O O . GLN B 1 11 ? -2.309 -20.484 -10.336 1 90.5 11 GLN B O 1
ATOM 1052 N N . LEU B 1 12 ? -1.517 -18.969 -8.906 1 87.38 12 LEU B N 1
ATOM 1053 C CA . LEU B 1 12 ? -2.344 -17.969 -9.578 1 87.38 12 LEU B CA 1
ATOM 1054 C C . LEU B 1 12 ? -1.867 -17.75 -11.016 1 87.38 12 LEU B C 1
ATOM 1056 O O . LEU B 1 12 ? -0.665 -17.781 -11.281 1 87.38 12 LEU B O 1
ATOM 1060 N N . GLU B 1 13 ? -2.75 -17.562 -11.914 1 77.12 13 GLU B N 1
ATOM 1061 C CA . GLU B 1 13 ? -2.463 -17.438 -13.344 1 77.12 13 GLU B CA 1
ATOM 1062 C C . GLU B 1 13 ? -2.045 -16.016 -13.711 1 77.12 13 GLU B C 1
ATOM 1064 O O . GLU B 1 13 ? -1.338 -15.812 -14.703 1 77.12 13 GLU B O 1
ATOM 1069 N N . HIS B 1 14 ? -2.58 -15.07 -12.945 1 74.25 14 HIS B N 1
ATOM 1070 C CA . HIS B 1 14 ? -2.371 -13.672 -13.305 1 74.25 14 HIS B CA 1
ATOM 1071 C C . HIS B 1 14 ? -1.406 -13 -12.336 1 74.25 14 HIS B C 1
ATOM 1073 O O . HIS B 1 14 ? -1.119 -13.531 -11.258 1 74.25 14 HIS B O 1
ATOM 1079 N N . ARG B 1 15 ? -0.794 -11.883 -12.875 1 82.88 15 ARG B N 1
ATOM 1080 C CA . ARG B 1 15 ? -0.028 -10.969 -12.031 1 82.88 15 ARG B CA 1
ATOM 1081 C C . ARG B 1 15 ? -0.94 -10.211 -11.07 1 82.88 15 ARG B C 1
ATOM 1083 O O . ARG B 1 15 ? -1.439 -9.133 -11.398 1 82.88 15 ARG B O 1
ATOM 1090 N N . ASN B 1 16 ? -1.175 -10.805 -9.922 1 86.94 16 ASN B N 1
ATOM 1091 C CA . ASN B 1 16 ? -2.129 -10.234 -8.977 1 86.94 16 ASN B CA 1
ATOM 1092 C C . ASN B 1 16 ? -1.445 -9.289 -7.992 1 86.94 16 ASN B C 1
ATOM 1094 O O . ASN B 1 16 ? -0.256 -9.438 -7.707 1 86.94 16 ASN B O 1
ATOM 1098 N N . LEU B 1 17 ? -2.223 -8.391 -7.641 1 94.25 17 LEU B N 1
ATOM 1099 C CA . LEU B 1 17 ? -1.832 -7.555 -6.512 1 94.25 17 LEU B CA 1
ATOM 1100 C C . LEU B 1 17 ? -2.002 -8.305 -5.195 1 94.25 17 LEU B C 1
ATOM 1102 O O . LEU B 1 17 ? -3.004 -9 -4.996 1 94.25 17 LEU B O 1
ATOM 1106 N N . PHE B 1 18 ? -0.987 -8.219 -4.375 1 93.62 18 PHE B N 1
ATOM 1107 C CA . PHE B 1 18 ? -1.135 -8.875 -3.08 1 93.62 18 PHE B CA 1
ATOM 1108 C C . PHE B 1 18 ? -0.404 -8.094 -1.992 1 93.62 18 PHE B C 1
ATOM 1110 O O . PHE B 1 18 ? 0.403 -7.211 -2.289 1 93.62 18 PHE B O 1
ATOM 1117 N N . SER B 1 19 ? -0.735 -8.312 -0.737 1 91.38 19 SER B N 1
ATOM 1118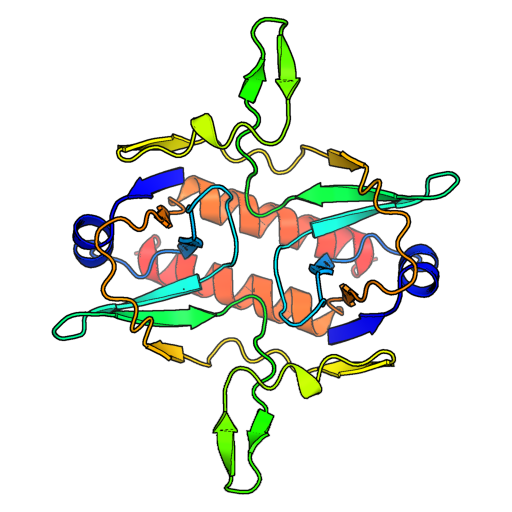 C CA . SER B 1 19 ? -0.064 -7.855 0.477 1 91.38 19 SER B CA 1
ATOM 1119 C C . SER B 1 19 ? 0.294 -9.031 1.381 1 91.38 19 SER B C 1
ATOM 1121 O O . SER B 1 19 ? -0.281 -10.117 1.256 1 91.38 19 SER B O 1
ATOM 1123 N N . ASN B 1 20 ? 1.253 -8.742 2.219 1 88.81 20 ASN B N 1
ATOM 1124 C CA . ASN B 1 20 ? 1.526 -9.734 3.256 1 88.81 20 ASN B CA 1
ATOM 1125 C C . ASN B 1 20 ? 0.426 -9.758 4.312 1 88.81 20 ASN B C 1
ATOM 1127 O O . ASN B 1 20 ? -0.078 -8.703 4.715 1 88.81 20 ASN B O 1
ATOM 1131 N N . ALA B 1 21 ? 0.075 -11.008 4.688 1 87.5 21 ALA B N 1
ATOM 1132 C CA . ALA B 1 21 ? -1.006 -11.156 5.66 1 87.5 21 ALA B CA 1
ATOM 1133 C C . ALA B 1 21 ? -0.552 -11.977 6.863 1 87.5 21 ALA B C 1
ATOM 1135 O O . ALA B 1 21 ? -1.173 -12.984 7.207 1 87.5 21 ALA B O 1
ATOM 1136 N N . ASN B 1 22 ? 0.459 -11.648 7.445 1 80.38 22 ASN B N 1
ATOM 1137 C CA . ASN B 1 22 ? 0.965 -12.312 8.641 1 80.38 22 ASN B CA 1
ATOM 1138 C C . ASN B 1 22 ? 0.712 -11.477 9.898 1 80.38 22 ASN B C 1
ATOM 1140 O O . ASN B 1 22 ? 1.573 -10.703 10.312 1 80.38 22 ASN B O 1
ATOM 1144 N N . GLY B 1 23 ? -0.443 -11.664 10.562 1 71.75 23 GLY B N 1
ATOM 1145 C CA . GLY B 1 23 ? -0.846 -10.844 11.688 1 71.75 23 GLY B CA 1
ATOM 1146 C C . GLY B 1 23 ? -1.545 -9.562 11.266 1 71.75 23 GLY B C 1
ATOM 1147 O O . GLY B 1 23 ? -2.619 -9.242 11.781 1 71.75 23 GLY B O 1
ATOM 1148 N N . ASP B 1 24 ? -0.885 -8.836 10.359 1 75 24 ASP B N 1
ATOM 1149 C CA . ASP B 1 24 ? -1.482 -7.645 9.766 1 75 24 ASP B CA 1
ATOM 1150 C C . ASP B 1 24 ? -1.248 -7.609 8.258 1 75 24 ASP B C 1
ATOM 1152 O O . ASP B 1 24 ? -0.49 -8.422 7.723 1 75 24 ASP B O 1
ATOM 1156 N N . ILE B 1 25 ? -2.082 -6.836 7.617 1 83 25 ILE B N 1
ATOM 1157 C CA . ILE B 1 25 ? -1.882 -6.664 6.184 1 83 25 ILE B CA 1
ATOM 1158 C C . ILE B 1 25 ? -0.851 -5.566 5.934 1 83 25 ILE B C 1
ATOM 1160 O O . ILE B 1 25 ? -1.018 -4.434 6.391 1 83 25 ILE B O 1
ATOM 1164 N N . ASN B 1 26 ? 0.176 -5.961 5.23 1 83.69 26 ASN B N 1
ATOM 1165 C CA . ASN B 1 26 ? 1.261 -5.004 5.027 1 83.69 26 ASN B CA 1
ATOM 1166 C C . ASN B 1 26 ? 1.885 -5.156 3.641 1 83.69 26 ASN B C 1
ATOM 1168 O O . ASN B 1 26 ? 1.952 -6.262 3.102 1 83.69 26 ASN B O 1
ATOM 1172 N N . GLY B 1 27 ? 2.314 -3.953 3.199 1 86 27 GLY B N 1
ATOM 1173 C CA . GLY B 1 27 ? 2.961 -3.971 1.896 1 86 27 GLY B CA 1
ATOM 1174 C C . GLY B 1 27 ? 1.979 -4.051 0.744 1 86 27 GLY B C 1
ATOM 1175 O O . GLY B 1 27 ? 0.801 -4.355 0.945 1 86 27 GLY B O 1
ATOM 1176 N N . LEU B 1 28 ? 2.441 -3.75 -0.381 1 91.56 28 LEU B N 1
ATOM 1177 C CA . LEU B 1 28 ? 1.702 -3.83 -1.636 1 91.56 28 LEU B CA 1
ATOM 1178 C C . LEU B 1 28 ? 2.615 -4.254 -2.779 1 91.56 28 LEU B C 1
ATOM 1180 O O . LEU B 1 28 ? 3.584 -3.561 -3.098 1 91.56 28 LEU B O 1
ATOM 1184 N N . TYR B 1 29 ? 2.229 -5.391 -3.318 1 92.06 29 TYR B N 1
ATOM 1185 C CA . TYR B 1 29 ? 3.137 -6 -4.281 1 92.06 29 TYR B CA 1
ATOM 1186 C C . TYR B 1 29 ? 2.375 -6.52 -5.496 1 92.06 29 TYR B C 1
ATOM 1188 O O . TYR B 1 29 ? 1.178 -6.797 -5.414 1 92.06 29 TYR B O 1
ATOM 1196 N N . ILE B 1 30 ? 3.133 -6.617 -6.547 1 93.5 30 ILE B N 1
ATOM 1197 C CA . ILE B 1 30 ? 2.678 -7.379 -7.703 1 93.5 30 ILE B CA 1
ATOM 1198 C C . ILE B 1 30 ? 3.383 -8.734 -7.738 1 93.5 30 ILE B C 1
ATOM 1200 O O . ILE B 1 30 ? 4.605 -8.805 -7.605 1 93.5 30 ILE B O 1
ATOM 1204 N N . TYR B 1 31 ? 2.549 -9.727 -7.832 1 92.81 31 TYR B N 1
ATOM 1205 C CA . TYR B 1 31 ? 3.119 -11.031 -8.141 1 92.81 31 TYR B CA 1
ATOM 1206 C C . TYR B 1 31 ? 3.566 -11.094 -9.602 1 92.81 31 TYR B C 1
ATOM 1208 O O . TYR B 1 31 ? 2.748 -10.984 -10.516 1 92.81 31 TYR B O 1
ATOM 1216 N N . GLU B 1 32 ? 4.852 -11.328 -9.898 1 90.88 32 GLU B N 1
ATOM 1217 C CA . GLU B 1 32 ? 5.375 -11.234 -11.258 1 90.88 32 GLU B CA 1
ATOM 1218 C C . GLU B 1 32 ? 5.465 -12.609 -11.914 1 90.88 32 GLU B C 1
ATOM 1220 O O . GLU B 1 32 ? 4.848 -12.852 -12.953 1 90.88 32 GLU B O 1
ATOM 1225 N N . GLU B 1 33 ? 6.289 -13.453 -11.367 1 89.81 33 GLU B N 1
ATOM 1226 C CA . GLU B 1 33 ? 6.48 -14.773 -11.961 1 89.81 33 GLU B CA 1
ATOM 1227 C C . GLU B 1 33 ? 7.008 -15.773 -10.93 1 89.81 33 GLU B C 1
ATOM 1229 O O . GLU B 1 33 ? 7.633 -15.375 -9.945 1 89.81 33 GLU B O 1
ATOM 1234 N N . ASN B 1 34 ? 6.699 -17.031 -11.219 1 89.88 34 ASN B N 1
ATOM 1235 C CA . ASN B 1 34 ? 7.223 -18.094 -10.375 1 89.88 34 ASN B CA 1
ATOM 1236 C C . ASN B 1 34 ? 8.695 -18.375 -10.672 1 89.88 34 ASN B C 1
ATOM 1238 O O . ASN B 1 34 ? 9.117 -18.328 -11.828 1 89.88 34 ASN B O 1
ATOM 1242 N N . MET B 1 35 ? 9.383 -18.562 -9.625 1 87.56 35 MET B N 1
ATOM 1243 C CA . MET B 1 35 ? 10.695 -19.203 -9.742 1 87.56 35 MET B CA 1
ATOM 1244 C C . MET B 1 35 ? 10.648 -20.641 -9.25 1 87.56 35 MET B C 1
ATOM 1246 O O . MET B 1 35 ? 9.578 -21.219 -9.109 1 87.56 35 MET B O 1
ATOM 1250 N N . SER B 1 36 ? 11.805 -21.312 -9.109 1 84.31 36 SER B N 1
ATOM 1251 C CA . SER B 1 36 ? 11.828 -22.719 -8.727 1 84.31 36 SER B CA 1
ATOM 1252 C C . SER B 1 36 ? 11.18 -22.922 -7.367 1 84.31 36 SER B C 1
ATOM 1254 O O . SER B 1 36 ? 10.312 -23.797 -7.211 1 84.31 36 SER B O 1
ATOM 1256 N N . VAL B 1 37 ? 11.531 -22.188 -6.332 1 81.5 37 VAL B N 1
ATOM 1257 C CA . VAL B 1 37 ? 11.023 -22.422 -4.984 1 81.5 37 VAL B CA 1
ATOM 1258 C C . VAL B 1 37 ? 10.406 -21.141 -4.438 1 81.5 37 VAL B C 1
ATOM 1260 O O . VAL B 1 37 ? 9.836 -21.125 -3.348 1 81.5 37 VAL B O 1
ATOM 1263 N N . ASP B 1 38 ? 10.5 -20.031 -5.152 1 87.25 38 ASP B N 1
ATOM 1264 C CA . ASP B 1 38 ? 9.969 -18.734 -4.762 1 87.25 38 ASP B CA 1
ATOM 1265 C C . ASP B 1 38 ? 9.398 -17.984 -5.961 1 87.25 38 ASP B C 1
ATOM 1267 O O . ASP B 1 38 ? 8.914 -18.609 -6.914 1 87.25 38 ASP B O 1
ATOM 1271 N N . PHE B 1 39 ? 9.18 -16.734 -5.785 1 89.88 39 PHE B N 1
ATOM 1272 C CA . PHE B 1 39 ? 8.609 -15.953 -6.875 1 89.88 39 PHE B CA 1
ATOM 1273 C C . PHE B 1 39 ? 9.156 -14.531 -6.883 1 89.88 39 PHE B C 1
ATOM 1275 O O . PHE B 1 39 ? 9.812 -14.117 -5.926 1 89.88 39 PHE B O 1
ATOM 1282 N N . VAL B 1 40 ? 9.031 -13.914 -8.023 1 90.56 40 VAL B N 1
ATOM 1283 C CA . VAL B 1 40 ? 9.445 -12.531 -8.203 1 90.56 40 VAL B CA 1
ATOM 1284 C C . VAL B 1 40 ? 8.266 -11.602 -7.93 1 90.56 40 VAL B C 1
ATOM 1286 O O . VAL B 1 40 ? 7.141 -11.867 -8.359 1 90.56 40 VAL B O 1
ATOM 1289 N N . GLN B 1 41 ? 8.586 -10.617 -7.137 1 90.81 41 GLN B N 1
ATOM 1290 C CA . GLN B 1 41 ? 7.57 -9.625 -6.82 1 90.81 41 GLN B CA 1
ATOM 1291 C C . GLN B 1 41 ? 8.078 -8.211 -7.086 1 90.81 41 GLN B C 1
ATOM 1293 O O . GLN B 1 41 ? 9.289 -7.973 -7.102 1 90.81 41 GLN B O 1
ATOM 1298 N N . THR B 1 42 ? 7.156 -7.328 -7.348 1 90.12 42 THR B N 1
ATOM 1299 C CA . THR B 1 42 ? 7.445 -5.902 -7.453 1 90.12 42 THR B CA 1
ATOM 1300 C C . THR B 1 42 ? 6.809 -5.137 -6.297 1 90.12 42 THR B C 1
ATOM 1302 O O . THR B 1 42 ? 5.605 -5.25 -6.059 1 90.12 42 THR B O 1
ATOM 1305 N N . ASP B 1 43 ? 7.641 -4.414 -5.547 1 88.69 43 ASP B N 1
ATOM 1306 C CA . ASP B 1 43 ? 7.168 -3.582 -4.441 1 88.69 43 ASP B CA 1
ATOM 1307 C C . ASP B 1 43 ? 6.586 -2.266 -4.957 1 88.69 43 ASP B C 1
ATOM 1309 O O . ASP B 1 43 ? 7.25 -1.531 -5.691 1 88.69 43 ASP B O 1
ATOM 1313 N N . LEU B 1 44 ? 5.348 -1.963 -4.555 1 90.81 44 LEU B N 1
ATOM 1314 C CA . LEU B 1 44 ? 4.688 -0.778 -5.094 1 90.81 44 LEU B CA 1
ATOM 1315 C C . LEU B 1 44 ? 4.77 0.384 -4.109 1 90.81 44 LEU B C 1
ATOM 1317 O O . LEU B 1 44 ? 4.387 1.509 -4.438 1 90.81 44 LEU B O 1
ATOM 1321 N N . LEU B 1 45 ? 5.074 0.149 -2.912 1 83.25 45 LEU B N 1
ATOM 1322 C CA . LEU B 1 45 ? 5.188 1.231 -1.941 1 83.25 45 LEU B CA 1
ATOM 1323 C C . LEU B 1 45 ? 6.594 1.816 -1.938 1 83.25 45 LEU B C 1
ATOM 1325 O O . LEU B 1 45 ? 6.844 2.838 -1.295 1 83.25 45 LEU B O 1
ATOM 1329 N N . GLY B 1 46 ? 7.434 1.694 -2.877 1 62.75 46 GLY B N 1
ATOM 1330 C CA . GLY B 1 46 ? 8.648 2.398 -3.248 1 62.75 46 GLY B CA 1
ATOM 1331 C C . GLY B 1 46 ? 9.836 2.043 -2.373 1 62.75 46 GLY B C 1
ATOM 1332 O O . GLY B 1 46 ? 10.133 2.75 -1.409 1 62.75 46 GLY B O 1
ATOM 1333 N N . PHE B 1 47 ? 10.312 0.824 -2.311 1 57.34 47 PHE B N 1
ATOM 1334 C CA . PHE B 1 47 ? 11.602 0.742 -1.643 1 57.34 47 PHE B CA 1
ATOM 1335 C C . PHE B 1 47 ? 12.633 1.604 -2.355 1 57.34 47 PHE B C 1
ATOM 1337 O O . PHE B 1 47 ? 12.695 1.623 -3.586 1 57.34 47 PHE B O 1
ATOM 1344 N N . PRO B 1 48 ? 13.094 2.658 -1.582 1 51 48 PRO B N 1
ATOM 1345 C CA . PRO B 1 48 ? 14.203 3.396 -2.191 1 51 48 PRO B CA 1
ATOM 1346 C C . PRO B 1 48 ? 15.312 2.479 -2.701 1 51 48 PRO B C 1
ATOM 1348 O O . PRO B 1 48 ? 15.688 1.521 -2.02 1 51 48 PRO B O 1
ATOM 1351 N N . GLN B 1 49 ? 15.305 2.229 -3.891 1 51.97 49 GLN B N 1
ATOM 1352 C CA . GLN B 1 49 ? 16.484 1.532 -4.391 1 51.97 49 GLN B CA 1
ATOM 1353 C C . GLN B 1 49 ? 17.75 2.35 -4.148 1 51.97 49 GLN B C 1
ATOM 1355 O O . GLN B 1 49 ? 17.75 3.572 -4.305 1 51.97 49 GLN B O 1
ATOM 1360 N N . HIS B 1 50 ? 18.438 1.959 -3.119 1 49.06 50 HIS B N 1
ATOM 1361 C CA . HIS B 1 50 ? 19.75 2.576 -3.043 1 49.06 50 HIS B CA 1
ATOM 1362 C C . HIS B 1 50 ? 20.781 1.783 -3.846 1 49.06 50 HIS B C 1
ATOM 1364 O O . HIS B 1 50 ? 20.719 0.554 -3.906 1 49.06 50 HIS B O 1
ATOM 1370 N N . LYS B 1 51 ? 21.25 2.512 -4.773 1 48.53 51 LYS B N 1
ATOM 1371 C CA . LYS B 1 51 ? 22.422 1.932 -5.414 1 48.53 51 LYS B CA 1
ATOM 1372 C C . LYS B 1 51 ? 23.625 1.91 -4.461 1 48.53 51 LYS B C 1
ATOM 1374 O O . LYS B 1 51 ? 23.891 2.902 -3.781 1 48.53 51 LYS B O 1
ATOM 1379 N N . ASP B 1 52 ? 23.906 0.706 -4.113 1 48.62 52 ASP B N 1
ATOM 1380 C CA . ASP B 1 52 ? 25.125 0.68 -3.316 1 48.62 52 ASP B CA 1
ATOM 1381 C C . ASP B 1 52 ? 26.312 1.238 -4.105 1 48.62 52 ASP B C 1
ATOM 1383 O O . ASP B 1 52 ? 26.156 1.649 -5.258 1 48.62 52 ASP B O 1
ATOM 1387 N N . SER B 1 53 ? 27.328 1.502 -3.275 1 49.09 53 SER B N 1
ATOM 1388 C CA . SER B 1 53 ? 28.578 2.039 -3.812 1 49.09 53 SER B CA 1
ATOM 1389 C C . SER B 1 53 ? 29.047 1.244 -5.027 1 49.09 53 SER B C 1
ATOM 1391 O O . SER B 1 53 ? 29.812 1.753 -5.852 1 49.09 53 SER B O 1
ATOM 1393 N N . ARG B 1 54 ? 28.625 0.122 -5.129 1 46.25 54 ARG B N 1
ATOM 1394 C CA . ARG B 1 54 ? 29.094 -0.687 -6.246 1 46.25 54 ARG B CA 1
ATOM 1395 C C . ARG B 1 54 ? 28.094 -0.674 -7.398 1 46.25 54 ARG B C 1
ATOM 1397 O O . ARG B 1 54 ? 28.25 -1.418 -8.367 1 46.25 54 ARG B O 1
ATOM 1404 N N . GLY B 1 55 ? 27.203 0.149 -7.125 1 48.38 55 GLY B N 1
ATOM 1405 C CA . GLY B 1 55 ? 26.25 0.3 -8.211 1 48.38 55 GLY B CA 1
ATOM 1406 C C . GLY B 1 55 ? 25.109 -0.7 -8.148 1 48.38 55 GLY B C 1
ATOM 1407 O O . GLY B 1 55 ? 24.281 -0.749 -9.047 1 48.38 55 GLY B O 1
ATOM 1408 N N . HIS B 1 56 ? 25.453 -1.497 -7.328 1 48.22 56 HIS B N 1
ATOM 1409 C CA . HIS B 1 56 ? 24.422 -2.525 -7.227 1 48.22 56 HIS B CA 1
ATOM 1410 C C . HIS B 1 56 ? 23.156 -1.981 -6.559 1 48.22 56 HIS B C 1
ATOM 1412 O O . HIS B 1 56 ? 23.25 -1.213 -5.598 1 48.22 56 HIS B O 1
ATOM 1418 N N . GLN B 1 57 ? 22.141 -1.976 -7.297 1 48.44 57 GLN B N 1
ATOM 1419 C CA . GLN B 1 57 ? 20.828 -1.627 -6.797 1 48.44 57 GLN B CA 1
ATOM 1420 C C . GLN B 1 57 ? 20.453 -2.461 -5.57 1 48.44 57 GLN B C 1
ATOM 1422 O O . GLN B 1 57 ? 20.391 -3.689 -5.648 1 48.44 57 GLN B O 1
ATOM 1427 N N . GLY B 1 58 ? 20.906 -2.004 -4.418 1 49.12 58 GLY B N 1
ATOM 1428 C CA . GLY B 1 58 ? 20.438 -2.721 -3.244 1 49.12 58 GLY B CA 1
ATOM 1429 C C . GLY B 1 58 ? 19.078 -2.238 -2.752 1 49.12 58 GLY B C 1
ATOM 1430 O O . GLY B 1 58 ? 18.688 -1.097 -3.006 1 49.12 58 GLY B O 1
ATOM 1431 N N . MET B 1 59 ? 18.156 -3.111 -2.684 1 50.06 59 MET B N 1
ATOM 1432 C CA . MET B 1 59 ? 16.797 -2.789 -2.256 1 50.06 59 MET B CA 1
ATOM 1433 C C . MET B 1 59 ? 16.812 -1.752 -1.138 1 50.06 59 MET B C 1
ATOM 1435 O O . MET B 1 59 ? 16.172 -0.704 -1.251 1 50.06 59 MET B O 1
ATOM 1439 N N . GLU B 1 60 ? 16.906 -2.34 0.168 1 51.12 60 GLU B N 1
ATOM 1440 C CA . GLU B 1 60 ? 16.453 -1.757 1.43 1 51.12 60 GLU B CA 1
ATOM 1441 C C . GLU B 1 60 ? 17.516 -0.847 2.027 1 51.12 60 GLU B C 1
ATOM 1443 O O . GLU B 1 60 ? 18.562 -1.321 2.473 1 51.12 60 GLU B O 1
ATOM 1448 N N . ASP B 1 61 ? 17.938 0.113 1.359 1 54.72 61 ASP B N 1
ATOM 1449 C CA . ASP B 1 61 ? 18.766 0.916 2.254 1 54.72 61 ASP B CA 1
ATOM 1450 C C . ASP B 1 61 ? 17.922 1.908 3.045 1 54.72 61 ASP B C 1
ATOM 1452 O O . ASP B 1 61 ? 17.641 3.008 2.568 1 54.72 61 ASP B O 1
ATOM 1456 N N . PHE B 1 62 ? 17.391 1.418 4.109 1 57.41 62 PHE B N 1
ATOM 1457 C CA . PHE B 1 62 ? 16.562 2.18 5.039 1 57.41 62 PHE B CA 1
ATOM 1458 C C . PHE B 1 62 ? 17.328 3.381 5.582 1 57.41 62 PHE B C 1
ATOM 1460 O O . PHE B 1 62 ? 16.75 4.27 6.203 1 57.41 62 PHE B O 1
ATOM 1467 N N . SER B 1 63 ? 18.672 3.215 5.316 1 61.06 63 SER B N 1
ATOM 1468 C CA . SER B 1 63 ? 19.469 4.352 5.766 1 61.06 63 SER B CA 1
ATOM 1469 C C . SER B 1 63 ? 19.094 5.621 5.004 1 61.06 63 SER B C 1
ATOM 1471 O O . SER B 1 63 ? 19.422 6.73 5.438 1 61.06 63 SER B O 1
ATOM 1473 N N . LEU B 1 64 ? 18.234 5.324 4.035 1 65.12 64 LEU B N 1
ATOM 1474 C CA . LEU B 1 64 ? 17.875 6.477 3.219 1 65.12 64 LEU B CA 1
ATOM 1475 C C . LEU B 1 64 ? 16.609 7.148 3.758 1 65.12 64 LEU B C 1
ATOM 1477 O O . LEU B 1 64 ? 16.297 8.273 3.371 1 65.12 64 LEU B O 1
ATOM 1481 N N . VAL B 1 65 ? 16.125 6.477 4.691 1 75.12 65 VAL B N 1
ATOM 1482 C CA . VAL B 1 65 ? 14.914 7.074 5.246 1 75.12 65 VAL B CA 1
ATOM 1483 C C . VAL B 1 65 ? 15.281 8.016 6.391 1 75.12 65 VAL B C 1
ATOM 1485 O O . VAL B 1 65 ? 15.453 7.586 7.531 1 75.12 65 VAL B O 1
ATOM 1488 N N . LYS B 1 66 ? 15.547 9.188 5.953 1 82.25 66 LYS B N 1
ATOM 1489 C CA . LYS B 1 66 ? 15.867 10.25 6.895 1 82.25 66 LYS B CA 1
ATOM 1490 C C . LYS B 1 66 ? 14.984 11.469 6.668 1 82.25 66 LYS B C 1
ATOM 1492 O O . LYS B 1 66 ? 14.586 11.758 5.535 1 82.25 66 LYS B O 1
ATOM 1497 N N . HIS B 1 67 ? 14.781 12.055 7.75 1 86.94 67 HIS B N 1
ATOM 1498 C CA . HIS B 1 67 ? 13.938 13.242 7.691 1 86.94 67 HIS B CA 1
ATOM 1499 C C . HIS B 1 67 ? 14.453 14.227 6.641 1 86.94 67 HIS B C 1
ATOM 1501 O O . HIS B 1 67 ? 15.648 14.508 6.574 1 86.94 67 HIS B O 1
ATOM 1507 N N . GLY B 1 68 ? 13.562 14.734 5.805 1 87.06 68 GLY B N 1
ATOM 1508 C CA . GLY B 1 68 ? 13.875 15.758 4.82 1 87.06 68 GLY B CA 1
ATOM 1509 C C . GLY B 1 68 ? 14.375 15.18 3.508 1 87.06 68 GLY B C 1
ATOM 1510 O O . GLY B 1 68 ? 14.508 15.906 2.518 1 87.06 68 GLY B O 1
ATOM 1511 N N . LYS B 1 69 ? 14.555 13.922 3.473 1 83.94 69 LYS B N 1
ATOM 1512 C CA . LYS B 1 69 ? 15.055 13.297 2.25 1 83.94 69 LYS B CA 1
ATOM 1513 C C . LYS B 1 69 ? 13.938 13.141 1.22 1 83.94 69 LYS B C 1
ATOM 1515 O O . LYS B 1 69 ? 12.766 13.016 1.58 1 83.94 69 LYS B O 1
ATOM 1520 N N . GLU B 1 70 ? 14.422 13.219 -0.026 1 84.88 70 GLU B N 1
ATOM 1521 C CA . GLU B 1 70 ? 13.562 12.906 -1.161 1 84.88 70 GLU B CA 1
ATOM 1522 C C . GLU B 1 70 ? 13.891 11.539 -1.75 1 84.88 70 GLU B C 1
ATOM 1524 O O . GLU B 1 70 ? 15.062 11.219 -1.968 1 84.88 70 GLU B O 1
ATOM 1529 N N . LEU B 1 71 ? 12.812 10.797 -1.836 1 81.38 71 LEU B N 1
ATOM 1530 C CA . LEU B 1 71 ? 12.977 9.445 -2.369 1 81.38 71 LEU B CA 1
ATOM 1531 C C . LEU B 1 71 ? 12.266 9.297 -3.709 1 81.38 71 LEU B C 1
ATOM 1533 O O . LEU B 1 71 ? 11.164 9.812 -3.889 1 81.38 71 LEU B O 1
ATOM 1537 N N . GLU B 1 72 ? 13 8.641 -4.555 1 78.06 72 GLU B N 1
ATOM 1538 C CA . GLU B 1 72 ? 12.367 8.312 -5.828 1 78.06 72 GLU B CA 1
ATOM 1539 C C . GLU B 1 72 ? 11.711 6.934 -5.777 1 78.06 72 GLU B C 1
ATOM 1541 O O . GLU B 1 72 ? 12.328 5.957 -5.355 1 78.06 72 GLU B O 1
ATOM 1546 N N . ILE B 1 73 ? 10.422 6.922 -6.145 1 77.31 73 ILE B N 1
ATOM 1547 C CA . ILE B 1 73 ? 9.703 5.648 -6.207 1 77.31 73 ILE B CA 1
ATOM 1548 C C . ILE B 1 73 ? 10.039 4.938 -7.516 1 77.31 73 ILE B C 1
ATOM 1550 O O . ILE B 1 73 ? 10.023 5.551 -8.586 1 77.31 73 ILE B O 1
ATOM 1554 N N . ASP B 1 74 ? 10.516 3.73 -7.363 1 79.31 74 ASP B N 1
ATOM 1555 C CA . ASP B 1 74 ? 10.734 2.871 -8.523 1 79.31 74 ASP B CA 1
ATOM 1556 C C . ASP B 1 74 ? 9.742 1.705 -8.531 1 79.31 74 ASP B C 1
ATOM 1558 O O . ASP B 1 74 ? 9.922 0.731 -7.797 1 79.31 74 ASP B O 1
ATOM 1562 N N . LEU B 1 75 ? 8.75 1.806 -9.445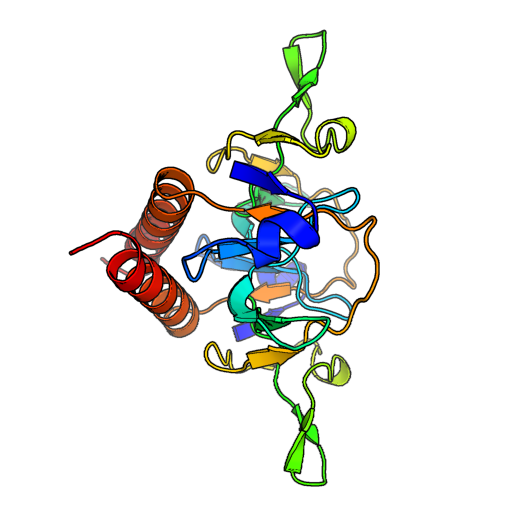 1 86.12 75 LEU B N 1
ATOM 1563 C CA . LEU B 1 75 ? 7.66 0.833 -9.445 1 86.12 75 LEU B CA 1
ATOM 1564 C C . LEU B 1 75 ? 7.957 -0.316 -10.398 1 86.12 75 LEU B C 1
ATOM 1566 O O . LEU B 1 75 ? 7.109 -1.18 -10.625 1 86.12 75 LEU B O 1
ATOM 1570 N N . ASP B 1 76 ? 9.164 -0.313 -10.906 1 80.88 76 ASP B N 1
ATOM 1571 C CA . ASP B 1 76 ? 9.539 -1.386 -11.82 1 80.88 76 ASP B CA 1
ATOM 1572 C C . ASP B 1 76 ? 10.672 -2.229 -11.234 1 80.88 76 ASP B C 1
ATOM 1574 O O . ASP B 1 76 ? 11.242 -3.074 -11.93 1 80.88 76 ASP B O 1
ATOM 1578 N N . CYS B 1 77 ? 10.883 -1.924 -9.977 1 77.25 77 CYS B N 1
ATOM 1579 C CA . CYS B 1 77 ? 11.922 -2.697 -9.312 1 77.25 77 CYS B CA 1
ATOM 1580 C C . CYS B 1 77 ? 11.359 -3.994 -8.742 1 77.25 77 CYS B C 1
ATOM 1582 O O . CYS B 1 77 ? 10.57 -3.973 -7.801 1 77.25 77 CYS B O 1
ATOM 1584 N N . SER B 1 78 ? 11.812 -5.047 -9.359 1 82.88 78 SER B N 1
ATOM 1585 C CA . SER B 1 78 ? 11.359 -6.359 -8.906 1 82.88 78 SER B CA 1
ATOM 1586 C C . SER B 1 78 ? 12.422 -7.039 -8.039 1 82.88 78 SER B C 1
ATOM 1588 O O . SER B 1 78 ? 13.609 -6.73 -8.148 1 82.88 78 SER B O 1
ATOM 1590 N N . SER B 1 79 ? 11.961 -7.754 -7.117 1 82.62 79 SER B N 1
ATOM 1591 C CA . SER B 1 79 ? 12.844 -8.547 -6.266 1 82.62 79 SER B CA 1
ATOM 1592 C C . SER B 1 79 ? 12.266 -9.93 -6.008 1 82.62 79 SER B C 1
ATOM 1594 O O . SER B 1 79 ? 11.062 -10.148 -6.164 1 82.62 79 SER B O 1
ATOM 1596 N N . ARG B 1 80 ? 13.195 -10.828 -5.641 1 84.12 80 ARG B N 1
ATOM 1597 C CA . ARG B 1 80 ? 12.742 -12.156 -5.238 1 84.12 80 ARG B CA 1
ATOM 1598 C C . ARG B 1 80 ? 12.195 -12.141 -3.816 1 84.12 80 ARG B C 1
ATOM 1600 O O . ARG B 1 80 ? 12.742 -11.477 -2.938 1 84.12 80 ARG B O 1
ATOM 1607 N N . GLU B 1 81 ? 11.062 -12.758 -3.59 1 79.06 81 GLU B N 1
ATOM 1608 C CA . GLU B 1 81 ? 10.492 -12.836 -2.25 1 79.06 81 GLU B CA 1
ATOM 1609 C C . GLU B 1 81 ? 11.422 -13.578 -1.292 1 79.06 81 GLU B C 1
ATOM 1611 O O . GLU B 1 81 ? 11.727 -13.078 -0.205 1 79.06 81 GLU B O 1
ATOM 1616 N N . GLY B 1 82 ? 11.977 -14.68 -1.751 1 72.12 82 GLY B N 1
ATOM 1617 C CA . GLY B 1 82 ? 13.055 -15.391 -1.081 1 72.12 82 GLY B CA 1
ATOM 1618 C C . GLY B 1 82 ? 12.625 -16.047 0.22 1 72.12 82 GLY B C 1
ATOM 1619 O O . GLY B 1 82 ? 13.438 -16.641 0.919 1 72.12 82 GLY B O 1
ATOM 1620 N N . PHE B 1 83 ? 11.359 -15.773 0.753 1 68.12 83 PHE B N 1
ATOM 1621 C CA . PHE B 1 83 ? 10.945 -16.391 2.008 1 68.12 83 PHE B CA 1
ATOM 1622 C C . PHE B 1 83 ? 10.352 -17.781 1.762 1 68.12 83 PHE B C 1
ATOM 1624 O O . PHE B 1 83 ? 9.477 -17.938 0.915 1 68.12 83 PHE B O 1
ATOM 1631 N N . TYR B 1 84 ? 11.008 -18.75 2.199 1 69.25 84 TYR B N 1
ATOM 1632 C CA . TYR B 1 84 ? 10.594 -20.141 2.039 1 69.25 84 TYR B CA 1
ATOM 1633 C C . TYR B 1 84 ? 9.742 -20.594 3.221 1 69.25 84 TYR B C 1
ATOM 1635 O O . TYR B 1 84 ? 9.914 -21.703 3.727 1 69.25 84 TYR B O 1
ATOM 1643 N N . ASP B 1 85 ? 8.953 -19.625 3.766 1 76.19 85 ASP B N 1
ATOM 1644 C CA . ASP B 1 85 ? 8.078 -19.969 4.883 1 76.19 85 ASP B CA 1
ATOM 1645 C C . ASP B 1 85 ? 6.668 -20.297 4.395 1 76.19 85 ASP B C 1
ATOM 1647 O O . ASP B 1 85 ? 5.918 -19.391 4.008 1 76.19 85 ASP B O 1
ATOM 1651 N N . ASP B 1 86 ? 6.367 -21.531 4.477 1 78.12 86 ASP B N 1
ATOM 1652 C CA . ASP B 1 86 ? 5.09 -22.031 3.963 1 78.12 86 ASP B CA 1
ATOM 1653 C C . ASP B 1 86 ? 3.936 -21.578 4.859 1 78.12 86 ASP B C 1
ATOM 1655 O O . ASP B 1 86 ? 2.768 -21.703 4.48 1 78.12 86 ASP B O 1
ATOM 1659 N N . SER B 1 87 ? 4.234 -21.047 5.988 1 83.81 87 SER B N 1
ATOM 1660 C CA . SER B 1 87 ? 3.184 -20.625 6.91 1 83.81 87 SER B CA 1
ATOM 1661 C C . SER B 1 87 ? 2.727 -19.203 6.621 1 83.81 87 SER B C 1
ATOM 1663 O O . SER B 1 87 ? 1.743 -18.734 7.195 1 83.81 87 SER B O 1
ATOM 1665 N N . ARG B 1 88 ? 3.365 -18.562 5.676 1 87.81 88 ARG B N 1
ATOM 1666 C CA . ARG B 1 88 ? 3.027 -17.188 5.359 1 87.81 88 ARG B CA 1
ATOM 1667 C C . ARG B 1 88 ? 1.718 -17.094 4.582 1 87.81 88 ARG B C 1
ATOM 1669 O O . ARG B 1 88 ? 1.446 -17.938 3.725 1 87.81 88 ARG B O 1
ATOM 1676 N N . LEU B 1 89 ? 1.01 -16.125 4.984 1 91.38 89 LEU B N 1
ATOM 1677 C CA . LEU B 1 89 ? -0.248 -15.859 4.297 1 91.38 89 LEU B CA 1
ATOM 1678 C C . LEU B 1 89 ? -0.171 -14.555 3.516 1 91.38 89 LEU B C 1
ATOM 1680 O O . LEU B 1 89 ? 0.604 -13.664 3.865 1 91.38 89 LEU B O 1
ATOM 1684 N N . TYR B 1 90 ? -0.94 -14.492 2.457 1 91.56 90 TYR B N 1
ATOM 1685 C CA . TYR B 1 90 ? -0.998 -13.344 1.558 1 91.56 90 TYR B CA 1
ATOM 1686 C C . TYR B 1 90 ? -2.439 -12.922 1.309 1 91.56 90 TYR B C 1
ATOM 1688 O O . TYR B 1 90 ? -3.32 -13.766 1.124 1 91.56 90 TYR B O 1
ATOM 1696 N N . ALA B 1 91 ? -2.676 -11.695 1.426 1 91.75 91 ALA B N 1
ATOM 1697 C CA . ALA B 1 91 ? -3.957 -11.141 0.993 1 91.75 91 ALA B CA 1
ATOM 1698 C C . ALA B 1 91 ? -3.92 -10.766 -0.485 1 91.75 91 ALA B C 1
ATOM 1700 O O . ALA B 1 91 ? -3.238 -9.812 -0.87 1 91.75 91 ALA B O 1
ATOM 1701 N N . VAL B 1 92 ? -4.648 -11.461 -1.257 1 93.44 92 VAL B N 1
ATOM 1702 C CA . VAL B 1 92 ? -4.645 -11.266 -2.701 1 93.44 92 VAL B CA 1
ATOM 1703 C C . VAL B 1 92 ? -5.844 -10.414 -3.111 1 93.44 92 VAL B C 1
ATOM 1705 O O . VAL B 1 92 ? -6.98 -10.719 -2.75 1 93.44 92 VAL B O 1
ATOM 1708 N N . TYR B 1 93 ? -5.531 -9.375 -3.814 1 92.38 93 TYR B N 1
ATOM 1709 C CA . TYR B 1 93 ? -6.574 -8.477 -4.301 1 92.38 93 TYR B CA 1
ATOM 1710 C C . TYR B 1 93 ? -7.242 -9.039 -5.551 1 92.38 93 TYR B C 1
ATOM 1712 O O . TYR B 1 93 ? -6.57 -9.32 -6.547 1 92.38 93 TYR B O 1
ATOM 1720 N N . GLU B 1 94 ? -8.531 -9.18 -5.473 1 91.5 94 GLU B N 1
ATOM 1721 C CA . GLU B 1 94 ? -9.289 -9.594 -6.648 1 91.5 94 GLU B CA 1
ATOM 1722 C C . GLU B 1 94 ? -9.641 -8.391 -7.523 1 91.5 94 GLU B C 1
ATOM 1724 O O . GLU B 1 94 ? -9.312 -7.25 -7.188 1 91.5 94 GLU B O 1
ATOM 1729 N N . LYS B 1 95 ? -10.305 -8.703 -8.625 1 92.5 95 LYS B N 1
ATOM 1730 C CA . LYS B 1 95 ? -10.617 -7.684 -9.625 1 92.5 95 LYS B CA 1
ATOM 1731 C C . LYS B 1 95 ? -11.328 -6.488 -8.984 1 92.5 95 LYS B C 1
ATOM 1733 O O . LYS B 1 95 ? -10.938 -5.34 -9.211 1 92.5 95 LYS B O 1
ATOM 1738 N N . GLY B 1 96 ? -12.336 -6.754 -8.258 1 92.44 96 GLY B N 1
ATOM 1739 C CA . GLY B 1 96 ? -13.102 -5.691 -7.629 1 92.44 96 GLY B CA 1
ATOM 1740 C C . GLY B 1 96 ? -12.305 -4.879 -6.629 1 92.44 96 GLY B C 1
ATOM 1741 O O . GLY B 1 96 ? -12.492 -3.664 -6.516 1 92.44 96 GLY B O 1
ATOM 1742 N N . ASP B 1 97 ? -11.391 -5.543 -5.879 1 91.88 97 ASP B N 1
ATOM 1743 C CA . ASP B 1 97 ? -10.547 -4.867 -4.898 1 91.88 97 ASP B CA 1
ATOM 1744 C C . ASP B 1 97 ? -9.586 -3.893 -5.578 1 91.88 97 ASP B C 1
ATOM 1746 O O . ASP B 1 97 ? -9.422 -2.758 -5.125 1 91.88 97 ASP B O 1
ATOM 1750 N N . LEU B 1 98 ? -8.961 -4.371 -6.625 1 93.5 98 LEU B N 1
ATOM 1751 C CA . LEU B 1 98 ? -8.031 -3.539 -7.383 1 93.5 98 LEU B CA 1
ATOM 1752 C C . LEU B 1 98 ? -8.734 -2.311 -7.945 1 93.5 98 LEU B C 1
ATOM 1754 O O . LEU B 1 98 ? -8.219 -1.194 -7.852 1 93.5 98 LEU B O 1
ATOM 1758 N N . LEU B 1 99 ? -9.898 -2.512 -8.484 1 94.5 99 LEU B N 1
ATOM 1759 C CA . LEU B 1 99 ? -10.664 -1.405 -9.047 1 94.5 99 LEU B CA 1
ATOM 1760 C C . LEU B 1 99 ? -11.023 -0.39 -7.969 1 94.5 99 LEU B C 1
ATOM 1762 O O . LEU B 1 99 ? -10.945 0.819 -8.195 1 94.5 99 LEU B O 1
ATOM 1766 N N . LYS B 1 100 ? -11.461 -0.884 -6.816 1 93.56 100 LYS B N 1
ATOM 1767 C CA . LYS B 1 100 ? -11.781 0.005 -5.703 1 93.56 100 LYS B CA 1
ATOM 1768 C C . LYS B 1 100 ? -10.578 0.849 -5.305 1 93.56 100 LYS B C 1
ATOM 1770 O O . LYS B 1 100 ? -10.703 2.049 -5.051 1 93.56 100 LYS B O 1
ATOM 1775 N N . LEU B 1 101 ? -9.438 0.2 -5.246 1 94.44 101 LEU B N 1
ATOM 1776 C CA . LEU B 1 101 ? -8.211 0.897 -4.871 1 94.44 101 LEU B CA 1
ATOM 1777 C C . LEU B 1 101 ? -7.852 1.957 -5.906 1 94.44 101 LEU B C 1
ATOM 1779 O O . LEU B 1 101 ? -7.547 3.098 -5.555 1 94.44 101 LEU B O 1
ATOM 1783 N N . ILE B 1 102 ? -7.898 1.608 -7.18 1 96.5 102 ILE B N 1
ATOM 1784 C CA . ILE B 1 102 ? -7.602 2.545 -8.258 1 96.5 102 ILE B CA 1
ATOM 1785 C C . ILE B 1 102 ? -8.547 3.742 -8.172 1 96.5 102 ILE B C 1
ATOM 1787 O O . ILE B 1 102 ? -8.102 4.895 -8.242 1 96.5 102 ILE B O 1
ATOM 1791 N N . ASN B 1 103 ? -9.773 3.477 -7.996 1 96.38 103 ASN B N 1
ATOM 1792 C CA . ASN B 1 103 ? -10.766 4.539 -7.938 1 96.38 103 ASN B CA 1
ATOM 1793 C C . ASN B 1 103 ? -10.523 5.473 -6.754 1 96.38 103 ASN B C 1
ATOM 1795 O O . ASN B 1 103 ? -10.664 6.691 -6.875 1 96.38 103 ASN B O 1
ATOM 1799 N N . LYS B 1 104 ? -10.227 4.906 -5.664 1 95.06 104 LYS B N 1
ATOM 1800 C CA . LYS B 1 104 ? -9.969 5.711 -4.477 1 95.06 104 LYS B CA 1
ATOM 1801 C C . LYS B 1 104 ? -8.758 6.621 -4.684 1 95.06 104 LYS B C 1
ATOM 1803 O O . LYS B 1 104 ? -8.789 7.801 -4.324 1 95.06 104 LYS B O 1
ATOM 1808 N N . LEU B 1 105 ? -7.715 6.105 -5.223 1 95.62 105 LEU B N 1
ATOM 1809 C CA . LEU B 1 105 ? -6.516 6.891 -5.484 1 95.62 105 LEU B CA 1
ATOM 1810 C C . LEU B 1 105 ? -6.801 7.988 -6.508 1 95.62 105 LEU B C 1
ATOM 1812 O O . LEU B 1 105 ? -6.293 9.102 -6.383 1 95.62 105 LEU B O 1
ATOM 1816 N N . GLN B 1 106 ? -7.586 7.672 -7.504 1 96.56 106 GLN B N 1
ATOM 1817 C CA . GLN B 1 106 ? -7.973 8.672 -8.492 1 96.56 106 GLN B CA 1
ATOM 1818 C C . GLN B 1 106 ? -8.789 9.789 -7.855 1 96.56 106 GLN B C 1
ATOM 1820 O O . GLN B 1 106 ? -8.625 10.961 -8.211 1 96.5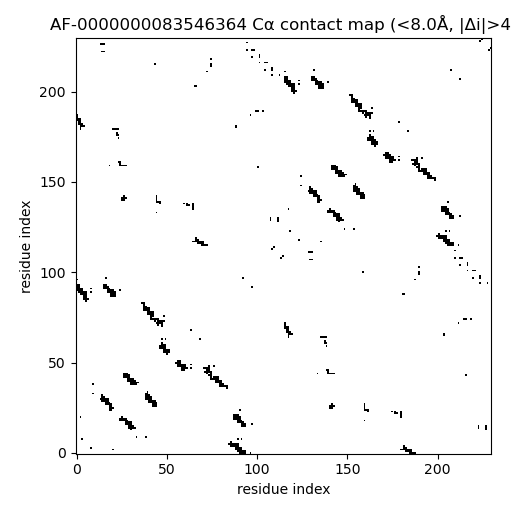6 106 GLN B O 1
ATOM 1825 N N . GLN B 1 107 ? -9.648 9.414 -6.992 1 94.62 107 GLN B N 1
ATOM 1826 C CA . GLN B 1 107 ? -10.43 10.414 -6.277 1 94.62 107 GLN B CA 1
ATOM 1827 C C . GLN B 1 107 ? -9.531 11.375 -5.512 1 94.62 107 GLN B C 1
ATOM 1829 O O . GLN B 1 107 ? -9.727 12.594 -5.559 1 94.62 107 GLN B O 1
ATOM 1834 N N . ILE B 1 108 ? -8.555 10.836 -4.84 1 92.94 108 ILE B N 1
ATOM 1835 C CA . ILE B 1 108 ? -7.617 11.648 -4.074 1 92.94 108 ILE B CA 1
ATOM 1836 C C . ILE B 1 108 ? -6.832 12.562 -5.02 1 92.94 108 ILE B C 1
ATOM 1838 O O . ILE B 1 108 ? -6.594 13.734 -4.711 1 92.94 108 ILE B O 1
ATOM 1842 N N . TYR B 1 109 ? -6.414 12.016 -6.145 1 94.94 109 TYR B N 1
ATOM 1843 C CA . TYR B 1 109 ? -5.672 12.797 -7.129 1 94.94 109 TYR B CA 1
ATOM 1844 C C . TYR B 1 109 ? -6.492 13.992 -7.602 1 94.94 109 TYR B C 1
ATOM 1846 O O . TYR B 1 109 ? -5.988 15.117 -7.648 1 94.94 109 TYR B O 1
ATOM 1854 N N . ILE B 1 110 ? -7.746 13.758 -7.918 1 94.5 110 ILE B N 1
ATOM 1855 C CA . ILE B 1 110 ? -8.633 14.789 -8.438 1 94.5 110 ILE B CA 1
ATOM 1856 C C . ILE B 1 110 ? -8.883 15.844 -7.355 1 94.5 110 ILE B C 1
ATOM 1858 O O . ILE B 1 110 ? -8.836 17.047 -7.625 1 94.5 110 ILE B O 1
ATOM 1862 N N . GLU B 1 111 ? -9.156 15.383 -6.156 1 91.5 111 GLU B N 1
ATOM 1863 C CA . GLU B 1 111 ? -9.477 16.281 -5.051 1 91.5 111 GLU B CA 1
ATOM 1864 C C . GLU B 1 111 ? -8.305 17.203 -4.723 1 91.5 111 GLU B C 1
ATOM 1866 O O . GLU B 1 111 ? -8.508 18.344 -4.316 1 91.5 111 GLU B O 1
ATOM 1871 N N . ASN B 1 112 ? -7.09 16.703 -4.953 1 90.12 112 ASN B N 1
ATOM 1872 C CA . ASN B 1 112 ? -5.934 17.438 -4.453 1 90.12 112 ASN B CA 1
ATOM 1873 C C . ASN B 1 112 ? -5.207 18.172 -5.574 1 90.12 112 ASN B C 1
ATOM 1875 O O . ASN B 1 112 ? -4.543 19.188 -5.336 1 90.12 112 ASN B O 1
ATOM 1879 N N . TYR B 1 113 ? -5.316 17.703 -6.746 1 89.94 113 TYR B N 1
ATOM 1880 C CA . TYR B 1 113 ? -4.398 18.234 -7.75 1 89.94 113 TYR B CA 1
ATOM 1881 C C . TYR B 1 113 ? -5.16 18.719 -8.977 1 89.94 113 TYR B C 1
ATOM 1883 O O . TYR B 1 113 ? -4.562 19.266 -9.906 1 89.94 113 TYR B O 1
ATOM 1891 N N . THR B 1 114 ? -6.332 18.406 -9.07 1 83 114 THR B N 1
ATOM 1892 C CA . THR B 1 114 ? -7.074 18.906 -10.227 1 83 114 THR B CA 1
ATOM 1893 C C . THR B 1 114 ? -8.062 19.984 -9.812 1 83 114 THR B C 1
ATOM 1895 O O . THR B 1 114 ? -8.617 19.938 -8.711 1 83 114 THR B O 1
ATOM 1898 N N . GLU B 1 115 ? -8.039 21.203 -10.297 1 65.88 115 GLU B N 1
ATOM 1899 C CA . GLU B 1 115 ? -8.977 22.312 -10.133 1 65.88 115 GLU B CA 1
ATOM 1900 C C . GLU B 1 115 ? -10.328 21.984 -10.75 1 65.88 115 GLU B C 1
ATOM 1902 O O . GLU B 1 115 ? -10.406 21.25 -11.734 1 65.88 115 GLU B O 1
#

Nearest PDB structures (foldseek):
  4g54-assembly1_A  TM=6.407E-01  e=2.136E+00  Vibrio vulnificus
  1y71-assembly1_A  TM=3.526E-01  e=1.116E+00  Bacillus cereus
  1y71-assembly1_B  TM=2.691E-01  e=6.189E-01  Bacillus cereus
  7cfd-assembly1_B  TM=4.260E-01  e=7.822E+00  Drosophila melanogaster
  4g54-assembly1_A  TM=6.409E-01  e=1.908E+00  Vibrio vulnificus

Foldseek 3Di:
DDKDFQVVVLPDPDQWWKFWDDVHTDFIWTFDHDDDQWGKIFGQVAQQQDLPPVRDRDRHPCVQVDPPGDGDGDRPDMDIPPDNDRPIIMGTADPVRVVVVVVVVVVVCCVPPND/DDKDFQVVVLPDPDQWWKFWDDVHTDFIWTFDHDDDQWGKIFGQVAQQQDQPPVRNRDRHPVVQPDPPGDGDGDRPDMDIPPDNDRPIMMGTADPVRVVVVVVVVVVVCCVPPND

Radius of gyration: 17.44 Å; Cα contacts (8 Å, |Δi|>4): 486; chains: 2; bounding box: 50×45×43 Å

Sequence (230 aa):
MKILNRKELRQLEHRNLFSNANGDINGLYIYEENMSVDFVQTDLLGFPQHKDSRGHQGMEDFSLVKHGKELEIDLDCSSREGFYDDSRLYAVYEKGDLLKLINKLQQIYIENYTEMKILNRKELRQLEHRNLFSNANGDINGLYIYEENMSVDFVQTDLLGFPQHKDSRGHQGMEDFSLVKHGKELEIDLDCSSREGFYDDSRLYAVYEKGDLLKLINKLQQIYIENYTE

Solvent-accessible surface area (backbone atoms only — not comparable to full-atom values): 12572 Å² total; per-residue (Å²): 55,38,27,32,37,51,71,58,56,69,63,50,89,57,59,37,43,32,23,42,30,70,69,49,72,38,55,44,30,35,43,67,44,77,50,96,86,41,35,34,28,27,41,63,73,29,55,42,62,31,59,40,96,81,60,45,70,37,54,83,42,39,84,61,64,37,79,73,32,75,41,65,70,40,75,79,48,65,43,67,65,73,65,85,55,74,84,42,32,28,36,32,44,42,74,69,50,50,50,50,51,48,51,52,54,50,49,43,46,44,73,65,71,47,134,57,38,27,32,38,50,73,58,56,68,63,51,89,58,60,37,43,32,23,40,29,71,68,50,71,40,55,44,30,34,42,67,46,77,50,96,84,43,34,34,29,25,42,63,73,29,58,42,61,32,59,40,96,80,59,44,71,36,54,81,44,39,83,62,64,37,80,74,33,75,42,64,69,40,75,82,48,64,44,68,66,75,66,81,55,74,83,43,33,28,36,32,44,41,73,69,49,50,50,52,51,49,49,51,53,49,49,43,46,43,74,64,71,47,134

Organism: NCBI:txid360422

Secondary structure (DSSP, 8-state):
-EEEEHHHHTT-SS--EEEEEESEEEEEEEEEEE-SSSEEEEESS----EE-TTS-EES--GGG--TT-B----TT-EEE-----TT-EEEEE-HHHHHHHHHHHHHHHHHHH--/-EEEEHHHHTT-SS--EEEEEESEEEEEEEEEEE-SSSEEEEESS----EE-TTS-EES--GGG--TT-B----TT-EEE-----TT-EEEE--HHHHHHHHHHHHHHHHHHH--